Protein AF-A0A955AUV7-F1 (afdb_monomer_lite)

Secondary structure (DSSP, 8-state):
------HHHHHHIIIIIHHHHHHHTTTTTSTT---SS-----SS-SS--HHHHHHHHHHHHTT--SSSGGG-HHHHHHTSB-TT-SSBSSSSTT-HHHHHHHHHHHHTPPPP---------------------------------------------PPPPPPP---------PPP-----PPPS--PPPPSSTT-HHHHHHHH-TT--

Structure (mmCIF, N/CA/C/O backbone):
data_AF-A0A955AUV7-F1
#
_entry.id   AF-A0A955AUV7-F1
#
loop_
_atom_site.group_PDB
_atom_site.id
_atom_site.type_symbol
_atom_site.label_atom_id
_atom_site.label_alt_id
_atom_site.label_comp_id
_atom_site.label_asym_id
_atom_site.label_entity_id
_atom_site.label_seq_id
_atom_site.pdbx_PDB_ins_code
_atom_site.Cartn_x
_atom_site.Cartn_y
_atom_site.Cartn_z
_atom_site.occupancy
_atom_site.B_iso_or_equiv
_atom_site.auth_seq_id
_atom_site.auth_comp_id
_atom_site.auth_asym_id
_atom_site.auth_atom_id
_atom_site.pdbx_PDB_model_num
ATOM 1 N N . VAL A 1 1 ? -15.326 -13.439 5.747 1.00 42.81 1 VA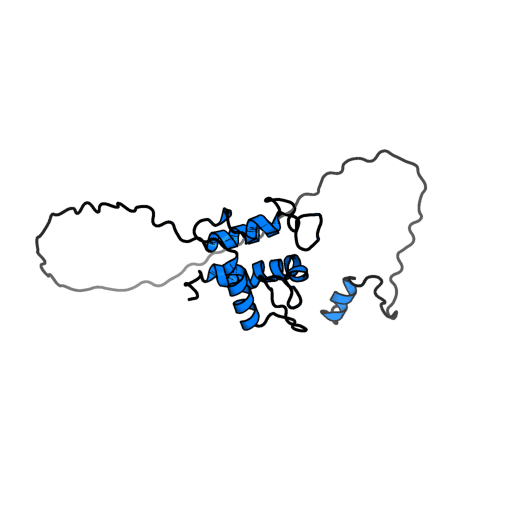L A N 1
ATOM 2 C CA . VAL A 1 1 ? -16.115 -12.236 6.098 1.00 42.81 1 VAL A CA 1
ATOM 3 C C . VAL A 1 1 ? -15.294 -11.021 5.704 1.00 42.81 1 VAL A C 1
ATOM 5 O O . VAL A 1 1 ? -14.346 -10.693 6.402 1.00 42.81 1 VAL A O 1
ATOM 8 N N . VAL A 1 2 ? -15.576 -10.416 4.548 1.00 48.06 2 VAL A N 1
ATOM 9 C CA . VAL A 1 2 ? -15.020 -9.094 4.226 1.00 48.06 2 VAL A CA 1
ATOM 10 C C . VAL A 1 2 ? -15.788 -8.125 5.114 1.00 48.06 2 VAL A C 1
ATOM 12 O O . VAL A 1 2 ? -16.964 -7.868 4.869 1.00 48.06 2 VAL A O 1
ATOM 15 N N . GLN A 1 3 ? -15.176 -7.699 6.217 1.00 60.34 3 GLN A N 1
ATOM 16 C CA . GLN A 1 3 ? -15.734 -6.621 7.029 1.00 60.34 3 GLN A CA 1
ATOM 17 C C . GLN A 1 3 ? -15.970 -5.400 6.129 1.00 60.34 3 GLN A C 1
ATOM 19 O O . GLN A 1 3 ? -15.239 -5.203 5.158 1.00 60.34 3 GLN A O 1
ATOM 24 N N . GLN A 1 4 ? -16.997 -4.602 6.420 1.00 77.06 4 GLN A N 1
ATOM 25 C CA . GLN A 1 4 ? -17.302 -3.399 5.645 1.00 77.06 4 GLN A CA 1
ATOM 26 C C . GLN A 1 4 ? -16.098 -2.446 5.696 1.00 77.06 4 GLN A C 1
ATOM 28 O O . GLN A 1 4 ? -15.823 -1.826 6.720 1.00 77.06 4 GLN A O 1
ATOM 33 N N . LEU A 1 5 ? -15.343 -2.381 4.599 1.00 86.38 5 LEU A N 1
ATOM 34 C CA . LEU A 1 5 ? -14.252 -1.428 4.426 1.00 86.38 5 LEU A CA 1
ATOM 35 C C . LEU A 1 5 ? -14.848 -0.066 4.048 1.00 86.38 5 LEU A C 1
ATOM 37 O O . LEU A 1 5 ? -15.833 -0.029 3.303 1.00 86.38 5 LEU A O 1
ATOM 41 N N . PRO A 1 6 ? -14.249 1.054 4.482 1.00 89.62 6 PRO A N 1
ATOM 42 C CA . PRO A 1 6 ? -14.658 2.370 4.011 1.00 89.62 6 PRO A CA 1
ATOM 43 C C . PRO A 1 6 ? -14.567 2.460 2.482 1.00 89.62 6 PRO A C 1
ATOM 45 O O . PRO A 1 6 ? -13.566 2.052 1.890 1.00 89.62 6 PRO A O 1
ATOM 48 N N . VAL A 1 7 ? -15.580 3.043 1.832 1.00 90.62 7 VAL A N 1
ATOM 49 C CA . VAL A 1 7 ? -15.609 3.214 0.362 1.00 90.62 7 VAL A CA 1
ATOM 50 C C . VAL A 1 7 ? -14.363 3.953 -0.134 1.00 90.62 7 VAL A C 1
ATOM 52 O O . VAL A 1 7 ? -13.772 3.577 -1.147 1.00 90.62 7 VAL A O 1
ATOM 55 N N . VAL A 1 8 ? -13.919 4.958 0.625 1.00 93.19 8 VAL A N 1
ATOM 56 C CA . VAL A 1 8 ? -12.696 5.719 0.340 1.00 93.19 8 VAL A CA 1
ATOM 57 C C . VAL A 1 8 ? -11.463 4.813 0.333 1.00 93.19 8 VAL A C 1
ATOM 59 O O . VAL A 1 8 ? -10.651 4.939 -0.577 1.00 93.19 8 VAL A O 1
ATOM 62 N N . ALA A 1 9 ? -11.350 3.866 1.270 1.00 94.69 9 ALA A N 1
ATOM 63 C CA . ALA A 1 9 ? -10.210 2.953 1.362 1.00 94.69 9 ALA A CA 1
ATOM 64 C C . ALA A 1 9 ? -10.168 1.947 0.199 1.00 94.69 9 ALA A C 1
ATOM 66 O O . ALA A 1 9 ? -9.093 1.606 -0.295 1.00 94.69 9 ALA A O 1
ATOM 67 N N . VAL A 1 10 ? -11.331 1.483 -0.271 1.00 95.06 10 VAL A N 1
ATOM 68 C CA . VAL A 1 10 ? -11.420 0.602 -1.450 1.00 95.06 10 VAL A CA 1
ATOM 69 C C . VAL A 1 10 ? -11.048 1.362 -2.726 1.00 95.06 10 VAL A C 1
ATOM 71 O O . VAL A 1 10 ? -10.302 0.844 -3.558 1.00 95.06 10 VAL A O 1
ATOM 74 N N . SER A 1 11 ? -11.539 2.596 -2.869 1.00 95.12 11 SER A N 1
ATOM 75 C CA . SER A 1 11 ? -11.228 3.455 -4.015 1.00 95.12 11 SER A CA 1
ATOM 76 C C . SER A 1 11 ? -9.738 3.808 -4.066 1.00 95.12 11 SER A C 1
ATOM 78 O O . SER A 1 11 ? -9.073 3.539 -5.067 1.00 95.12 11 SER A O 1
ATOM 80 N N . SER A 1 12 ? -9.178 4.300 -2.955 1.00 96.75 12 SER A N 1
ATOM 81 C CA . SER A 1 12 ? -7.758 4.658 -2.856 1.00 96.75 12 SER A CA 1
ATOM 82 C C . SER A 1 12 ? -6.837 3.446 -3.002 1.00 96.75 12 SER A C 1
ATOM 84 O O . SER A 1 12 ? -5.743 3.568 -3.563 1.00 96.75 12 SER A O 1
ATOM 86 N N . PHE A 1 13 ? -7.290 2.254 -2.594 1.00 97.44 13 PHE A N 1
ATOM 87 C CA . PHE A 1 13 ? -6.566 1.027 -2.891 1.00 97.44 13 PHE A CA 1
ATOM 88 C C . PHE A 1 13 ? -6.422 0.815 -4.400 1.00 97.44 13 PHE A C 1
ATOM 90 O O . PHE A 1 13 ? -5.315 0.607 -4.888 1.00 97.44 13 PHE A O 1
ATOM 97 N N . ALA A 1 14 ? -7.522 0.896 -5.149 1.00 95.50 14 ALA A N 1
ATOM 98 C CA . ALA A 1 14 ? -7.511 0.642 -6.586 1.00 95.50 14 ALA A CA 1
ATOM 99 C C . ALA A 1 14 ? -6.683 1.674 -7.371 1.00 95.50 14 ALA A C 1
ATOM 101 O O . ALA A 1 14 ? -5.991 1.299 -8.319 1.00 95.50 14 ALA A O 1
ATOM 102 N N . THR A 1 15 ? -6.745 2.952 -6.984 1.00 95.50 15 THR A N 1
ATOM 103 C CA . THR A 1 15 ? -6.130 4.054 -7.743 1.00 95.50 15 THR A CA 1
ATOM 104 C C . THR A 1 15 ? -4.693 4.362 -7.340 1.00 95.50 15 THR A C 1
ATOM 106 O O . THR A 1 15 ? -3.927 4.829 -8.177 1.00 95.50 15 THR A O 1
ATOM 109 N N . THR A 1 16 ? -4.323 4.117 -6.081 1.00 96.88 16 THR A N 1
ATOM 110 C CA . THR A 1 16 ? -3.049 4.593 -5.519 1.00 96.88 16 THR A CA 1
ATOM 111 C C . THR A 1 16 ? -2.215 3.446 -4.967 1.00 96.88 16 THR A C 1
ATOM 113 O O . THR A 1 16 ? -1.078 3.242 -5.392 1.00 96.88 16 THR A O 1
ATOM 116 N N . ILE A 1 17 ? -2.780 2.654 -4.054 1.00 97.81 17 ILE A N 1
ATOM 117 C CA . ILE A 1 17 ? -1.999 1.655 -3.310 1.00 97.81 17 ILE A CA 1
ATOM 118 C C . ILE A 1 17 ? -1.666 0.441 -4.165 1.00 97.81 17 ILE A C 1
ATOM 120 O O . ILE A 1 17 ? -0.531 -0.022 -4.155 1.00 97.81 17 ILE A O 1
ATOM 124 N N . GLN A 1 18 ? -2.610 -0.067 -4.951 1.00 96.50 18 GLN A N 1
ATOM 125 C CA . GLN A 1 18 ? -2.362 -1.220 -5.803 1.00 96.50 18 GLN A CA 1
ATOM 126 C C . GLN A 1 18 ? -1.264 -0.956 -6.847 1.00 96.50 18 GLN A C 1
ATOM 128 O O . GLN A 1 18 ? -0.364 -1.791 -6.942 1.00 96.50 18 GLN A O 1
ATOM 133 N N . PRO A 1 19 ? -1.264 0.156 -7.611 1.00 95.25 19 PRO A N 1
ATOM 134 C CA . PRO A 1 19 ? -0.147 0.477 -8.499 1.00 95.25 19 PRO A CA 1
ATOM 135 C C . PRO A 1 19 ? 1.193 0.577 -7.762 1.00 95.25 19 PRO A C 1
ATOM 137 O O . PRO A 1 19 ? 2.178 -0.003 -8.212 1.00 95.25 19 PRO A O 1
ATOM 140 N N . LEU A 1 20 ? 1.220 1.242 -6.601 1.00 96.31 20 LEU A N 1
ATOM 141 C CA . LEU A 1 20 ? 2.410 1.356 -5.754 1.00 96.31 20 LEU A CA 1
ATOM 142 C C . LEU A 1 20 ? 2.943 -0.028 -5.357 1.00 96.31 20 LEU A C 1
ATOM 144 O O . LEU A 1 20 ? 4.110 -0.333 -5.599 1.00 96.31 20 LEU A O 1
ATOM 148 N N . MET A 1 21 ? 2.085 -0.896 -4.822 1.00 95.75 21 MET A N 1
ATOM 149 C CA . MET A 1 21 ? 2.463 -2.251 -4.415 1.00 95.75 21 MET A CA 1
ATOM 150 C C . MET A 1 21 ? 2.906 -3.105 -5.604 1.00 95.75 21 MET A C 1
ATOM 152 O O . MET A 1 21 ? 3.866 -3.862 -5.501 1.00 95.75 21 MET A O 1
ATOM 156 N N . LEU A 1 22 ? 2.239 -2.991 -6.753 1.00 94.44 22 LEU A N 1
ATOM 157 C CA . LEU A 1 22 ? 2.625 -3.738 -7.948 1.00 94.44 22 LEU A CA 1
ATOM 158 C C . LEU A 1 22 ? 3.976 -3.290 -8.502 1.00 94.44 22 LEU A C 1
ATOM 160 O O . LEU A 1 22 ? 4.673 -4.133 -9.065 1.00 94.44 22 LEU A O 1
ATOM 164 N N . ASN A 1 23 ? 4.342 -2.017 -8.359 1.00 93.44 23 ASN A N 1
ATOM 165 C CA . ASN A 1 23 ? 5.621 -1.491 -8.833 1.00 93.44 23 ASN A CA 1
ATOM 166 C C . ASN A 1 23 ? 6.779 -1.854 -7.898 1.00 93.44 23 ASN A C 1
ATOM 168 O O . ASN A 1 23 ? 7.852 -2.199 -8.381 1.00 93.44 23 ASN A O 1
ATOM 172 N N . HIS A 1 24 ? 6.545 -1.832 -6.585 1.00 92.94 24 HIS A N 1
ATOM 173 C CA . HIS A 1 24 ? 7.601 -2.016 -5.584 1.00 92.94 24 HIS A CA 1
ATOM 174 C C . HIS A 1 24 ? 7.688 -3.428 -5.015 1.00 92.94 24 HIS A C 1
ATOM 176 O O . HIS A 1 24 ? 8.768 -3.986 -4.874 1.00 92.94 24 HIS A O 1
ATOM 182 N N . CYS A 1 25 ? 6.546 -4.041 -4.717 1.00 93.56 25 CYS A N 1
ATOM 183 C CA . CYS A 1 25 ? 6.483 -5.359 -4.085 1.00 93.56 25 CYS A CA 1
ATOM 184 C C . CYS A 1 25 ? 6.258 -6.482 -5.108 1.00 93.56 25 CYS A C 1
ATOM 186 O O . CYS A 1 25 ? 6.541 -7.645 -4.829 1.00 93.56 25 CYS A O 1
ATOM 188 N N . GLY A 1 26 ? 5.735 -6.154 -6.295 1.00 91.62 26 GLY A N 1
ATOM 189 C CA . GLY A 1 26 ? 5.265 -7.129 -7.282 1.00 91.62 26 GLY A CA 1
ATOM 190 C C . GLY A 1 26 ? 6.339 -8.071 -7.833 1.00 91.62 26 GLY A C 1
ATOM 191 O O . GLY A 1 26 ? 6.002 -9.182 -8.232 1.00 91.62 26 GLY A O 1
ATOM 192 N N . THR A 1 27 ? 7.612 -7.670 -7.833 1.00 89.38 27 THR A N 1
ATOM 193 C CA . THR A 1 27 ? 8.719 -8.527 -8.294 1.00 89.38 27 THR A CA 1
ATOM 194 C C . THR A 1 27 ? 8.969 -9.681 -7.322 1.00 89.38 27 THR A C 1
ATOM 196 O O . THR A 1 27 ? 9.031 -10.834 -7.739 1.00 89.38 27 THR A O 1
ATOM 199 N N . CYS A 1 28 ? 9.031 -9.394 -6.018 1.00 91.31 28 CYS A N 1
ATOM 200 C CA . CYS A 1 28 ? 9.276 -10.400 -4.979 1.00 91.31 28 CYS A CA 1
ATOM 201 C C . CYS A 1 28 ? 8.003 -11.158 -4.576 1.00 91.31 28 CYS A C 1
ATOM 203 O O . CYS A 1 28 ? 8.071 -12.320 -4.186 1.00 91.31 28 CYS A O 1
ATOM 205 N N . HIS A 1 29 ? 6.840 -10.517 -4.706 1.00 94.00 29 HIS A N 1
ATOM 206 C CA . HIS A 1 29 ? 5.529 -11.063 -4.345 1.00 94.00 29 HIS A CA 1
ATOM 207 C C . HIS A 1 29 ? 4.655 -11.365 -5.567 1.00 94.00 29 HIS A C 1
ATOM 209 O O . HIS A 1 29 ? 3.432 -11.311 -5.490 1.00 94.00 29 HIS A O 1
ATOM 215 N N . GLY A 1 30 ? 5.255 -11.667 -6.717 1.00 91.06 30 GLY A N 1
ATOM 216 C CA . GLY A 1 30 ? 4.518 -11.984 -7.940 1.00 91.06 30 GLY A CA 1
ATOM 217 C C . GLY A 1 30 ? 3.854 -13.372 -7.928 1.00 91.06 30 GLY A C 1
ATOM 218 O O . GLY A 1 30 ? 4.010 -14.145 -6.976 1.00 91.06 30 GLY A O 1
ATOM 219 N N . PRO A 1 31 ? 3.148 -13.750 -9.012 1.00 86.50 31 PRO A N 1
ATOM 220 C CA . PRO A 1 31 ? 2.463 -15.044 -9.126 1.00 86.50 31 PRO A CA 1
ATOM 221 C C . PRO A 1 31 ? 3.380 -16.265 -8.970 1.00 86.50 31 PRO A C 1
ATOM 223 O O . PRO A 1 31 ? 2.945 -17.298 -8.462 1.00 86.50 31 PRO A O 1
ATOM 226 N N . THR A 1 32 ? 4.636 -16.128 -9.394 1.00 87.50 32 THR A N 1
ATOM 227 C CA . THR A 1 32 ? 5.679 -17.161 -9.340 1.00 87.50 32 THR A CA 1
ATOM 228 C C . THR A 1 32 ? 6.463 -17.158 -8.028 1.00 87.50 32 THR A C 1
ATOM 230 O O . THR A 1 32 ? 7.346 -17.990 -7.849 1.00 87.50 32 THR A O 1
ATOM 233 N N . SER A 1 33 ? 6.165 -16.238 -7.105 1.00 88.31 33 SER A N 1
ATOM 234 C CA . SER A 1 33 ? 6.858 -16.179 -5.820 1.00 88.31 33 SER A CA 1
ATOM 235 C C . SER A 1 33 ? 6.440 -17.325 -4.895 1.00 88.31 33 SER A C 1
ATOM 237 O O . SER A 1 33 ? 5.285 -17.756 -4.879 1.00 88.31 33 SER A O 1
ATOM 239 N N . ASN A 1 34 ? 7.376 -17.769 -4.053 1.00 85.75 34 ASN A N 1
ATOM 240 C CA . ASN A 1 34 ? 7.107 -18.727 -2.976 1.00 85.75 34 ASN A CA 1
ATOM 241 C C . ASN A 1 34 ? 6.567 -18.054 -1.700 1.00 85.75 34 ASN A C 1
ATOM 243 O O . ASN A 1 34 ? 6.430 -18.705 -0.668 1.00 85.75 34 ASN A O 1
ATOM 247 N N . SER A 1 35 ? 6.249 -16.757 -1.755 1.00 87.31 35 SER A N 1
ATOM 248 C CA . SER A 1 35 ? 5.693 -16.032 -0.615 1.00 87.31 35 SER A CA 1
ATOM 249 C C . SER A 1 35 ? 4.231 -16.418 -0.363 1.00 87.31 35 SER A C 1
ATOM 251 O O . SER A 1 35 ? 3.475 -16.726 -1.294 1.00 87.31 35 SER A O 1
ATOM 253 N N . SER A 1 36 ? 3.827 -16.376 0.910 1.00 87.38 36 SER A N 1
ATOM 254 C CA . SER A 1 36 ? 2.425 -16.469 1.332 1.00 87.38 36 SER A CA 1
ATOM 255 C C . SER A 1 36 ? 1.620 -15.234 0.917 1.00 87.38 36 SER A C 1
ATOM 257 O O . SER A 1 36 ? 0.422 -15.336 0.659 1.00 87.38 36 SER A O 1
ATOM 259 N N . PHE A 1 37 ? 2.282 -14.081 0.796 1.00 93.31 37 PHE A N 1
ATOM 260 C CA . PHE A 1 37 ? 1.706 -12.859 0.255 1.00 93.31 37 PHE A CA 1
ATOM 261 C C . PHE A 1 37 ? 1.995 -12.771 -1.247 1.00 93.31 37 PHE A C 1
ATOM 263 O O . PHE A 1 37 ? 3.157 -12.723 -1.656 1.00 93.31 37 PHE A O 1
ATOM 270 N N . ARG A 1 38 ? 0.938 -12.751 -2.070 1.00 94.81 38 ARG A N 1
ATOM 271 C CA . ARG A 1 38 ? 1.050 -12.707 -3.534 1.00 94.81 38 ARG A CA 1
ATOM 272 C C . ARG A 1 38 ? 0.173 -11.623 -4.137 1.00 94.81 38 ARG A C 1
ATOM 274 O O . ARG A 1 38 ? -1.034 -11.592 -3.914 1.00 94.81 38 ARG A O 1
ATOM 281 N N . LEU A 1 39 ? 0.785 -10.805 -4.979 1.00 94.56 39 LEU A N 1
ATOM 282 C CA . LEU A 1 39 ? 0.148 -9.807 -5.816 1.00 94.56 39 LEU A CA 1
ATOM 283 C C . LEU A 1 39 ? -0.066 -10.365 -7.221 1.00 94.56 39 LEU A C 1
ATOM 285 O O . LEU A 1 39 ? 0.845 -10.860 -7.889 1.00 94.56 39 LEU A O 1
ATOM 289 N N . LEU A 1 40 ? -1.302 -10.254 -7.688 1.00 93.69 40 LEU A N 1
ATOM 290 C CA . LEU A 1 40 ? -1.700 -10.659 -9.022 1.00 93.69 40 LEU A CA 1
ATOM 291 C C . LEU A 1 40 ? -1.555 -9.479 -9.975 1.00 93.69 40 LEU A C 1
ATOM 293 O O . LEU A 1 40 ? -2.137 -8.411 -9.766 1.00 93.69 40 LEU A O 1
ATOM 297 N N . ARG A 1 41 ? -0.824 -9.709 -11.063 1.00 89.38 41 ARG A N 1
ATOM 298 C CA . ARG A 1 41 ? -0.689 -8.781 -12.183 1.00 89.38 41 ARG A CA 1
ATOM 299 C C . ARG A 1 41 ? -1.332 -9.403 -13.428 1.00 89.38 41 ARG A C 1
ATOM 301 O O . ARG A 1 41 ? -1.163 -10.603 -13.649 1.00 89.38 41 ARG A O 1
ATOM 308 N N . PRO A 1 42 ? -2.075 -8.638 -14.243 1.00 84.38 42 PRO A N 1
ATOM 309 C CA . PRO A 1 42 ? -2.532 -9.131 -15.533 1.00 84.38 42 PRO A CA 1
ATOM 310 C C . PRO A 1 42 ? -1.334 -9.328 -16.467 1.00 84.38 42 PRO A C 1
ATOM 312 O O . PRO A 1 42 ? -0.437 -8.491 -16.503 1.00 84.38 42 PRO A O 1
ATOM 315 N N . ALA A 1 43 ? -1.336 -10.409 -17.247 1.00 76.75 43 ALA A N 1
ATOM 316 C CA . ALA A 1 43 ? -0.243 -10.702 -18.174 1.00 76.75 43 ALA A CA 1
ATOM 317 C C . ALA A 1 43 ? -0.106 -9.636 -19.279 1.00 76.75 43 ALA A C 1
ATOM 319 O O . ALA A 1 43 ? 1.007 -9.250 -19.613 1.00 76.75 43 ALA A O 1
ATOM 320 N N . TRP A 1 44 ? -1.229 -9.123 -19.806 1.00 69.62 44 TRP A N 1
ATOM 321 C CA . TRP A 1 44 ? -1.237 -8.241 -20.988 1.00 69.62 44 TRP A CA 1
ATOM 322 C C . TRP A 1 44 ? -2.336 -7.168 -20.977 1.00 69.62 44 TRP A C 1
ATOM 324 O O . TRP A 1 44 ? -2.815 -6.753 -22.031 1.00 69.62 44 TRP A O 1
ATOM 334 N N . ALA A 1 45 ? -2.791 -6.722 -19.804 1.00 69.69 45 ALA A N 1
ATOM 335 C CA . ALA A 1 45 ? -3.877 -5.745 -19.736 1.00 69.69 45 ALA A CA 1
ATOM 336 C C . ALA A 1 45 ? -3.359 -4.324 -19.481 1.00 69.69 45 ALA A C 1
ATOM 338 O O . ALA A 1 45 ? -2.563 -4.100 -18.573 1.00 69.69 45 ALA A O 1
ATOM 339 N N . LYS A 1 46 ? -3.895 -3.355 -20.238 1.00 71.94 46 LYS A N 1
ATOM 340 C CA . LYS A 1 46 ? -3.690 -1.911 -20.007 1.00 71.94 46 LYS A CA 1
ATOM 341 C C . LYS A 1 46 ? -4.276 -1.434 -18.668 1.00 71.94 46 LYS A C 1
ATOM 343 O O . LYS A 1 46 ? -3.919 -0.364 -18.197 1.00 71.94 46 LYS A O 1
ATOM 348 N N . SER A 1 47 ? -5.189 -2.210 -18.079 1.00 75.38 47 SER A N 1
ATOM 349 C CA . SER A 1 47 ? -5.828 -1.940 -16.790 1.00 75.38 47 SER A CA 1
ATOM 350 C C . SER A 1 47 ? -6.038 -3.242 -16.012 1.00 75.38 47 SER A C 1
ATOM 352 O O . SER A 1 47 ? -6.236 -4.299 -16.614 1.00 75.38 47 SER A O 1
ATOM 354 N N . LEU A 1 48 ? -5.994 -3.181 -14.678 1.00 82.12 48 LEU A N 1
ATOM 355 C CA . LEU A 1 48 ? -6.258 -4.336 -13.819 1.00 82.12 48 LEU A CA 1
ATOM 356 C C . LEU A 1 48 ? -7.763 -4.641 -13.769 1.00 82.12 48 LEU A C 1
ATOM 358 O O . LEU A 1 48 ? -8.541 -3.786 -13.345 1.00 82.12 48 LEU A O 1
ATOM 362 N N . PRO A 1 49 ? -8.193 -5.868 -14.127 1.00 89.62 49 PRO A N 1
ATOM 363 C CA . PRO A 1 49 ? -9.573 -6.292 -13.934 1.00 89.62 49 PRO A CA 1
ATOM 364 C C . PRO A 1 49 ? -9.993 -6.152 -12.469 1.00 89.62 49 PRO A C 1
ATOM 366 O O . PRO A 1 49 ? -9.239 -6.527 -11.569 1.00 89.62 49 PRO A O 1
ATOM 369 N N . GLN A 1 50 ? -11.232 -5.714 -12.229 1.00 91.38 50 GLN A N 1
ATOM 370 C CA . GLN A 1 50 ? -11.788 -5.518 -10.882 1.00 91.38 50 GLN A CA 1
ATOM 371 C C . GLN A 1 50 ? -11.594 -6.743 -9.977 1.00 91.38 50 GLN A C 1
ATOM 373 O O . GLN A 1 50 ? -11.243 -6.607 -8.808 1.00 91.38 50 GLN A O 1
ATOM 378 N N . ARG A 1 51 ? -11.754 -7.951 -10.532 1.00 92.88 51 ARG A N 1
ATOM 379 C CA . ARG A 1 51 ? -11.536 -9.209 -9.808 1.00 92.88 51 ARG A CA 1
ATOM 380 C C . ARG A 1 51 ? -10.105 -9.349 -9.281 1.00 92.88 51 ARG A C 1
ATOM 382 O O . ARG A 1 51 ? -9.924 -9.846 -8.174 1.00 92.88 51 ARG A O 1
ATOM 389 N N . LEU A 1 52 ? -9.090 -8.939 -10.047 1.00 94.00 52 LEU A N 1
ATOM 390 C CA . LEU A 1 52 ? -7.704 -8.958 -9.567 1.00 94.00 52 LEU A CA 1
ATOM 391 C C . LEU A 1 52 ? -7.503 -7.913 -8.477 1.00 94.00 52 LEU A C 1
ATOM 393 O O . LEU A 1 52 ? -6.898 -8.229 -7.458 1.00 94.00 52 LEU A O 1
ATOM 397 N N . THR A 1 53 ? -8.091 -6.727 -8.642 1.00 94.88 53 THR A N 1
ATOM 398 C CA . THR A 1 53 ? -8.042 -5.681 -7.618 1.00 94.88 53 THR A CA 1
ATOM 399 C C . THR A 1 53 ? -8.630 -6.144 -6.292 1.00 94.88 53 THR A C 1
ATOM 401 O O . THR A 1 53 ? -8.007 -5.987 -5.249 1.00 94.88 53 THR A O 1
ATOM 404 N N . GLN A 1 54 ? -9.787 -6.802 -6.316 1.00 95.06 54 GLN A N 1
ATOM 405 C CA . GLN A 1 54 ? -10.405 -7.356 -5.110 1.00 95.06 54 GLN A CA 1
ATOM 406 C C . GLN A 1 54 ? -9.559 -8.460 -4.462 1.00 95.06 54 GLN A C 1
ATOM 408 O O . GLN A 1 54 ? -9.462 -8.516 -3.238 1.00 95.06 54 GLN A O 1
ATOM 413 N N . ARG A 1 55 ? -8.926 -9.330 -5.262 1.00 95.19 55 ARG A N 1
ATOM 414 C CA . ARG A 1 55 ? -8.038 -10.381 -4.734 1.00 95.19 55 ARG A CA 1
ATOM 415 C C . ARG A 1 55 ? -6.787 -9.790 -4.094 1.00 95.19 55 ARG A C 1
ATOM 417 O O . ARG A 1 55 ? -6.452 -10.196 -2.988 1.00 95.19 55 ARG A O 1
ATOM 424 N N . ASN A 1 56 ? -6.158 -8.819 -4.752 1.00 96.56 56 ASN A N 1
ATOM 425 C CA . ASN A 1 56 ? -4.998 -8.113 -4.214 1.00 96.56 56 ASN A CA 1
ATOM 426 C C . ASN A 1 56 ? -5.361 -7.369 -2.926 1.00 96.56 56 ASN A C 1
ATOM 428 O O . ASN A 1 56 ? -4.633 -7.470 -1.947 1.00 96.56 56 ASN A O 1
ATOM 432 N N . LEU A 1 57 ? -6.514 -6.694 -2.892 1.00 96.69 57 LEU A N 1
ATOM 433 C CA . LEU A 1 57 ? -7.015 -6.043 -1.682 1.00 96.69 57 LEU A CA 1
ATOM 434 C C . LEU A 1 57 ? -7.157 -7.051 -0.542 1.00 96.69 57 LEU A C 1
ATOM 436 O O . LEU A 1 57 ? -6.632 -6.831 0.543 1.00 96.69 57 LEU A O 1
ATOM 440 N N . HIS A 1 58 ? -7.814 -8.183 -0.798 1.00 95.56 58 HIS A N 1
ATOM 441 C CA . HIS A 1 58 ? -8.000 -9.229 0.203 1.00 95.56 58 HIS A CA 1
ATOM 442 C C . HIS A 1 58 ? -6.667 -9.750 0.760 1.00 95.56 58 HIS A C 1
ATOM 444 O O . HIS A 1 58 ? -6.532 -9.903 1.970 1.00 95.56 58 HIS A O 1
ATOM 450 N N . THR A 1 59 ? -5.676 -10.007 -0.097 1.00 95.44 59 THR A N 1
ATOM 451 C CA . THR A 1 59 ? -4.344 -10.438 0.356 1.00 95.44 59 THR A CA 1
ATOM 452 C C . THR A 1 59 ? -3.593 -9.334 1.091 1.00 95.44 59 THR A C 1
ATOM 454 O O . THR A 1 59 ? -2.891 -9.621 2.049 1.00 95.44 59 THR A O 1
ATOM 457 N N . THR A 1 60 ? -3.729 -8.070 0.688 1.00 96.75 60 THR A N 1
ATOM 458 C CA . THR A 1 60 ? -3.061 -6.954 1.376 1.00 96.75 60 THR A CA 1
ATOM 459 C C . THR A 1 60 ? -3.631 -6.754 2.774 1.00 96.75 60 THR A C 1
ATOM 461 O O . THR A 1 60 ? -2.879 -6.497 3.710 1.00 96.75 60 THR A O 1
ATOM 464 N N . LEU A 1 61 ? -4.941 -6.941 2.947 1.00 96.00 61 LEU A N 1
ATOM 465 C CA . LEU A 1 61 ? -5.596 -6.822 4.248 1.00 96.00 61 LEU A CA 1
ATOM 466 C C . LEU A 1 61 ? -5.100 -7.846 5.275 1.00 96.00 61 LEU A C 1
ATOM 468 O O . LEU A 1 61 ? -5.199 -7.571 6.463 1.00 96.00 61 LEU A O 1
ATOM 472 N N . SER A 1 62 ? -4.520 -8.981 4.862 1.00 95.06 62 SER A N 1
ATOM 473 C CA . SER A 1 62 ? -3.922 -9.926 5.817 1.00 95.06 62 SER A CA 1
ATOM 474 C C . SER A 1 62 ? -2.610 -9.426 6.432 1.00 95.06 62 SER A C 1
ATOM 476 O O . SER A 1 62 ? -2.104 -10.051 7.357 1.00 95.06 62 SER A O 1
ATOM 478 N N . LEU A 1 63 ? -2.036 -8.341 5.904 1.00 95.81 63 LEU A N 1
ATOM 479 C CA . LEU A 1 63 ? -0.834 -7.685 6.429 1.00 95.81 63 LEU A CA 1
ATOM 480 C C . LEU A 1 63 ? -1.153 -6.394 7.197 1.00 95.81 63 LEU A C 1
ATOM 482 O O . LEU A 1 63 ? -0.230 -5.678 7.591 1.00 95.81 63 LEU A O 1
ATOM 486 N N . VAL A 1 64 ? -2.439 -6.077 7.366 1.00 96.19 64 VAL A N 1
ATOM 487 C CA . VAL A 1 64 ? -2.904 -4.887 8.077 1.00 96.19 64 VAL A CA 1
ATOM 488 C C . VAL A 1 64 ? -3.408 -5.300 9.450 1.00 96.19 64 VAL A C 1
ATOM 490 O O . VAL A 1 64 ? -4.372 -6.058 9.564 1.00 96.19 64 VAL A O 1
ATOM 493 N N . ASP A 1 65 ? -2.774 -4.758 10.481 1.00 95.62 65 ASP A N 1
ATOM 494 C CA . ASP A 1 65 ? -3.318 -4.760 11.830 1.00 95.62 65 ASP A CA 1
ATOM 495 C C . ASP A 1 65 ? -4.244 -3.548 11.965 1.00 95.62 65 ASP A C 1
ATOM 497 O O . ASP A 1 65 ? -3.824 -2.401 11.819 1.00 95.62 65 ASP A O 1
ATOM 501 N N . ARG A 1 66 ? -5.535 -3.805 12.163 1.00 93.38 66 ARG A N 1
ATOM 502 C CA . ARG A 1 66 ? -6.561 -2.755 12.223 1.00 93.38 66 ARG A CA 1
ATOM 503 C C . ARG A 1 66 ? -6.751 -2.201 13.628 1.00 93.38 66 ARG A C 1
ATOM 505 O O . ARG A 1 66 ? -7.295 -1.108 13.757 1.00 93.38 66 ARG A O 1
ATOM 512 N N . GLU A 1 67 ? -6.315 -2.939 14.642 1.00 93.75 67 GLU A N 1
ATOM 513 C CA . GLU A 1 67 ? -6.353 -2.496 16.034 1.00 93.75 67 GLU A CA 1
ATOM 514 C C . GLU A 1 67 ? -5.109 -1.663 16.356 1.00 93.75 67 GLU A C 1
ATOM 516 O O . GLU A 1 67 ? -5.192 -0.699 17.109 1.00 93.75 67 GLU A O 1
ATOM 521 N N . SER A 1 68 ? -3.968 -1.994 15.740 1.00 95.38 68 SER A N 1
ATOM 522 C CA . SER A 1 68 ? -2.705 -1.252 15.858 1.00 95.38 68 SER A CA 1
ATOM 523 C C . SER A 1 68 ? -2.110 -0.936 14.473 1.00 95.38 68 SER A C 1
ATOM 525 O O . SER A 1 68 ? -1.158 -1.593 14.039 1.00 95.38 68 SER A O 1
ATOM 527 N N . PRO A 1 69 ? -2.640 0.070 13.745 1.00 96.00 69 PRO A N 1
ATOM 528 C CA . PRO A 1 69 ? -2.243 0.391 12.369 1.00 96.00 69 PRO A CA 1
ATOM 529 C C . PRO A 1 69 ? -0.737 0.590 12.175 1.00 96.00 69 PRO A C 1
ATOM 531 O O . PRO A 1 69 ? -0.178 0.087 11.198 1.00 96.00 69 PRO A O 1
ATOM 534 N N . GLU A 1 70 ? -0.053 1.263 13.102 1.00 95.12 70 GLU A N 1
ATOM 535 C CA . GLU A 1 70 ? 1.403 1.451 13.060 1.00 95.12 70 GLU A CA 1
ATOM 536 C C . GLU A 1 70 ? 2.207 0.151 13.192 1.00 95.12 70 GLU A C 1
ATOM 538 O O . GLU A 1 70 ? 3.312 0.067 12.654 1.00 95.12 70 GLU A O 1
ATOM 543 N N . ALA A 1 71 ? 1.653 -0.865 13.856 1.00 96.12 71 ALA A N 1
ATOM 544 C CA . ALA A 1 71 ? 2.284 -2.169 14.027 1.00 96.12 71 ALA A CA 1
ATOM 545 C C . ALA A 1 71 ? 2.055 -3.100 12.823 1.00 96.12 71 ALA A C 1
ATOM 547 O O . ALA A 1 71 ? 2.619 -4.196 12.776 1.00 96.12 71 ALA A O 1
ATOM 548 N N . SER A 1 72 ? 1.272 -2.666 11.826 1.00 97.69 72 SER A N 1
ATOM 549 C CA . SER A 1 72 ? 0.977 -3.454 10.629 1.00 97.69 72 SER A CA 1
ATOM 550 C C . SER A 1 72 ? 2.261 -3.973 9.961 1.00 97.69 72 SER A C 1
ATOM 552 O O . SER A 1 72 ? 3.125 -3.168 9.580 1.00 97.69 72 SER A O 1
ATOM 554 N N . PRO A 1 73 ? 2.381 -5.296 9.719 1.00 96.19 73 PRO A N 1
ATOM 555 C CA . PRO A 1 73 ? 3.489 -5.874 8.957 1.00 96.19 73 PRO A CA 1
ATOM 556 C C . PRO A 1 73 ? 3.730 -5.174 7.616 1.00 96.19 73 PRO A C 1
ATOM 558 O O . PRO A 1 73 ? 4.875 -4.983 7.208 1.00 96.19 73 PRO A O 1
ATOM 561 N N . LEU A 1 74 ? 2.653 -4.722 6.963 1.00 96.12 74 LEU A N 1
ATOM 562 C CA . LEU A 1 74 ? 2.711 -3.987 5.702 1.00 96.12 74 LEU A CA 1
ATOM 563 C C . LEU A 1 74 ? 3.593 -2.723 5.761 1.00 96.12 74 LEU A C 1
ATOM 565 O O . LEU A 1 74 ? 4.238 -2.393 4.768 1.00 96.12 74 LEU A O 1
ATOM 569 N N . LEU A 1 75 ? 3.644 -2.027 6.903 1.00 96.75 75 LEU A N 1
ATOM 570 C CA . LEU A 1 75 ? 4.427 -0.794 7.068 1.00 96.75 75 LEU A CA 1
ATOM 571 C C . LEU A 1 75 ? 5.864 -1.066 7.511 1.00 96.75 75 LEU A C 1
ATOM 573 O O . LEU A 1 75 ? 6.789 -0.390 7.055 1.00 96.75 75 LEU A O 1
ATOM 577 N N . SER A 1 76 ? 6.052 -2.053 8.389 1.00 95.50 76 SER A N 1
ATOM 578 C CA . SER A 1 76 ? 7.357 -2.354 8.985 1.00 95.50 76 SER A CA 1
ATOM 579 C C . SER A 1 76 ? 8.276 -3.148 8.055 1.00 95.50 76 SER A C 1
ATOM 581 O O . SER A 1 76 ? 9.487 -2.929 8.072 1.00 95.50 76 SER A O 1
ATOM 583 N N . ILE A 1 77 ? 7.729 -4.039 7.220 1.00 93.81 77 ILE A N 1
ATOM 584 C CA . ILE A 1 77 ? 8.518 -4.844 6.272 1.00 93.81 77 ILE A CA 1
ATOM 585 C C . ILE A 1 77 ? 9.068 -3.974 5.138 1.00 93.81 77 ILE A C 1
ATOM 587 O O . ILE A 1 77 ? 10.209 -4.160 4.726 1.00 93.81 77 ILE A O 1
ATOM 591 N N . GLY A 1 78 ? 8.302 -2.985 4.665 1.00 90.88 78 GLY A N 1
ATOM 592 C CA . GLY A 1 78 ? 8.731 -2.095 3.580 1.00 90.88 78 GLY A CA 1
ATOM 593 C C . GLY A 1 78 ? 9.976 -1.256 3.905 1.00 90.88 78 GLY A C 1
ATOM 594 O O . GLY A 1 78 ? 10.716 -0.896 2.994 1.00 90.88 78 GLY A O 1
ATOM 595 N N . LEU A 1 79 ? 10.223 -0.996 5.192 1.00 95.69 79 LEU A N 1
ATOM 596 C CA . LEU A 1 79 ? 11.387 -0.261 5.707 1.00 95.69 79 LEU A CA 1
ATOM 597 C C . LEU A 1 79 ? 12.584 -1.169 6.024 1.00 95.69 79 LEU A C 1
ATOM 599 O O . LEU A 1 79 ? 13.596 -0.704 6.544 1.00 95.69 79 LEU A O 1
ATOM 603 N N . LYS A 1 80 ? 12.475 -2.473 5.751 1.00 94.44 80 LYS A N 1
ATOM 604 C CA . LYS A 1 80 ? 13.538 -3.452 5.984 1.00 94.44 80 LYS A CA 1
ATOM 605 C C . LYS A 1 80 ? 13.955 -4.109 4.667 1.00 94.44 80 LYS A C 1
ATOM 607 O O . LYS A 1 80 ? 13.099 -4.340 3.806 1.00 94.44 80 LYS A O 1
ATOM 612 N N . PRO A 1 81 ? 15.240 -4.463 4.508 1.00 93.75 81 PRO A N 1
ATOM 613 C CA . PRO A 1 81 ? 15.678 -5.310 3.406 1.00 93.75 81 PRO A CA 1
ATOM 614 C C . PRO A 1 81 ? 14.908 -6.637 3.404 1.00 93.75 81 PRO A C 1
ATOM 616 O O . PRO A 1 81 ? 14.790 -7.299 4.438 1.00 93.75 81 PRO A O 1
ATOM 619 N N . HIS A 1 82 ? 14.338 -7.017 2.260 1.00 92.38 82 HIS A N 1
ATOM 620 C CA . HIS A 1 82 ? 13.652 -8.298 2.081 1.00 92.38 82 HIS A CA 1
ATOM 621 C C . HIS A 1 82 ? 13.611 -8.699 0.602 1.00 92.38 82 HIS A C 1
ATOM 623 O O . HIS A 1 82 ? 13.937 -7.917 -0.287 1.00 92.38 82 HIS A O 1
ATOM 629 N N . GLY A 1 83 ? 13.240 -9.952 0.325 1.00 84.62 83 GLY A N 1
ATOM 630 C CA . GLY A 1 83 ? 13.178 -10.457 -1.051 1.00 84.62 83 GLY A CA 1
ATOM 631 C C . GLY A 1 83 ? 14.543 -10.543 -1.744 1.00 84.62 83 GLY A C 1
ATOM 632 O O . GLY A 1 83 ? 14.602 -10.477 -2.965 1.00 84.62 83 GLY A O 1
ATOM 633 N N . GLY A 1 84 ? 15.627 -10.670 -0.970 1.00 86.56 84 GLY A N 1
ATOM 634 C CA . GLY A 1 84 ? 17.001 -10.740 -1.478 1.00 86.56 84 GLY A CA 1
ATOM 635 C C . GLY A 1 84 ? 17.659 -9.383 -1.746 1.00 86.56 84 GLY A C 1
ATOM 636 O O . GLY A 1 84 ? 18.811 -9.358 -2.161 1.00 86.56 84 GLY A O 1
ATOM 637 N N . ALA A 1 85 ? 16.962 -8.268 -1.502 1.00 87.62 85 ALA A N 1
ATOM 638 C CA . ALA A 1 85 ? 17.559 -6.939 -1.560 1.00 87.62 85 ALA A CA 1
ATOM 639 C C . ALA A 1 85 ? 18.393 -6.648 -0.301 1.00 87.62 85 ALA A C 1
ATOM 641 O O . ALA A 1 85 ? 18.007 -7.038 0.801 1.00 87.62 85 ALA A O 1
ATOM 642 N N . GLU A 1 86 ? 19.507 -5.932 -0.469 1.00 91.88 86 GLU A N 1
ATOM 643 C CA . GLU A 1 86 ? 20.352 -5.443 0.636 1.00 91.88 86 GLU A CA 1
ATOM 644 C C . GLU A 1 86 ? 19.789 -4.175 1.285 1.00 91.88 86 GLU A C 1
ATOM 646 O O . GLU A 1 86 ? 20.008 -3.919 2.467 1.00 91.88 86 GLU A O 1
ATOM 651 N N . LEU A 1 87 ? 19.036 -3.392 0.511 1.00 93.06 87 LEU A N 1
ATOM 652 C CA . LEU A 1 87 ? 18.404 -2.152 0.938 1.00 93.06 87 LEU A CA 1
ATOM 653 C C . LEU A 1 87 ? 16.888 -2.341 1.092 1.00 93.06 87 LEU A C 1
ATOM 655 O O . LEU A 1 87 ? 16.298 -3.200 0.427 1.00 93.06 87 LEU A O 1
ATOM 659 N N . PRO A 1 88 ? 16.237 -1.557 1.967 1.00 94.19 88 PRO A N 1
ATOM 660 C CA . PRO A 1 88 ? 14.786 -1.566 2.077 1.00 94.19 88 PRO A CA 1
ATOM 661 C C . PRO A 1 88 ? 14.122 -1.003 0.812 1.00 94.19 88 PRO A C 1
ATOM 663 O O . PRO A 1 88 ? 14.716 -0.221 0.074 1.00 94.19 88 PRO A O 1
ATOM 666 N N . ILE A 1 89 ? 12.860 -1.380 0.582 1.00 93.50 89 ILE A N 1
ATOM 667 C CA . ILE A 1 89 ? 12.060 -0.847 -0.535 1.00 93.50 89 ILE A CA 1
ATOM 668 C C . ILE A 1 89 ? 11.802 0.652 -0.346 1.00 93.50 89 ILE A C 1
ATOM 670 O O . ILE A 1 89 ? 11.835 1.421 -1.304 1.00 93.50 89 ILE A O 1
ATOM 674 N N . PHE A 1 90 ? 11.534 1.061 0.893 1.00 94.88 90 PHE A N 1
ATOM 675 C CA . PHE A 1 90 ? 11.401 2.459 1.272 1.00 94.88 90 PHE A CA 1
ATOM 676 C C . PHE A 1 90 ? 12.571 2.847 2.165 1.00 94.88 90 PHE A C 1
ATOM 678 O O . PHE A 1 90 ? 12.840 2.178 3.158 1.00 94.88 90 PHE A O 1
ATOM 685 N N . GLU A 1 91 ? 13.242 3.942 1.819 1.00 93.12 91 GLU A N 1
ATOM 686 C CA . GLU A 1 91 ? 14.427 4.416 2.538 1.00 93.12 91 GLU A CA 1
ATOM 687 C C . GLU A 1 91 ? 14.121 4.765 4.001 1.00 93.12 91 GLU A C 1
ATOM 689 O O . GLU A 1 91 ? 14.876 4.417 4.904 1.00 93.12 91 GLU A O 1
ATOM 694 N N . ASN A 1 92 ? 13.002 5.452 4.239 1.00 94.94 92 ASN A N 1
ATOM 695 C CA . ASN A 1 92 ? 12.597 5.935 5.554 1.00 94.94 92 ASN A CA 1
ATOM 696 C C . ASN A 1 92 ? 11.090 6.257 5.589 1.00 94.94 92 ASN A C 1
ATOM 698 O O . ASN A 1 92 ? 10.365 6.098 4.604 1.00 94.94 92 ASN A O 1
ATOM 702 N N . THR A 1 93 ? 10.621 6.733 6.743 1.00 94.75 93 THR A N 1
ATOM 703 C CA . THR A 1 93 ? 9.224 7.130 6.979 1.00 94.75 93 THR A CA 1
ATOM 704 C C . THR A 1 93 ? 8.816 8.436 6.289 1.00 94.75 93 THR A C 1
ATOM 706 O O . THR A 1 93 ? 7.624 8.725 6.172 1.00 94.75 93 THR A O 1
ATOM 709 N N . ASP A 1 94 ? 9.781 9.225 5.819 1.00 94.69 94 ASP A N 1
ATOM 710 C CA . ASP A 1 94 ? 9.538 10.475 5.091 1.00 94.69 94 ASP A CA 1
ATOM 711 C C . ASP A 1 94 ? 9.325 10.236 3.591 1.00 94.69 94 ASP A C 1
ATOM 713 O O . ASP A 1 94 ? 8.838 11.110 2.871 1.00 94.69 94 ASP A O 1
ATOM 717 N N . HIS A 1 95 ? 9.615 9.023 3.112 1.00 96.00 95 HIS A N 1
ATOM 718 C CA . HIS A 1 95 ? 9.396 8.642 1.728 1.00 96.00 95 HIS A CA 1
ATOM 719 C C . HIS A 1 95 ? 7.910 8.760 1.352 1.00 96.00 95 HIS A C 1
ATOM 721 O O . HIS A 1 95 ? 7.045 8.073 1.902 1.00 96.00 95 HIS A O 1
ATOM 727 N N . TYR A 1 96 ? 7.601 9.592 0.353 1.00 96.69 96 TYR A N 1
ATOM 728 C CA . TYR A 1 96 ? 6.226 9.950 -0.020 1.00 96.69 96 TYR A CA 1
ATOM 729 C C . TYR A 1 96 ? 5.306 8.738 -0.248 1.00 96.69 96 TYR A C 1
ATOM 731 O O . TYR A 1 96 ? 4.182 8.687 0.248 1.00 96.69 96 TYR A O 1
ATOM 739 N N . GLN A 1 97 ? 5.785 7.717 -0.961 1.00 96.94 97 GLN A N 1
ATOM 740 C CA . GLN A 1 97 ? 4.994 6.508 -1.224 1.00 96.94 97 GLN A CA 1
ATOM 741 C C . GLN A 1 97 ? 4.767 5.676 0.048 1.00 96.94 97 GLN A C 1
ATOM 743 O O . GLN A 1 97 ? 3.701 5.087 0.218 1.00 96.94 97 GLN A O 1
ATOM 748 N N . TRP A 1 98 ? 5.721 5.678 0.983 1.00 97.62 98 TRP A N 1
ATOM 749 C CA . TRP A 1 98 ? 5.515 5.037 2.279 1.00 97.62 98 TRP A CA 1
ATOM 750 C C . TRP A 1 98 ? 4.442 5.782 3.082 1.00 97.62 98 TRP A C 1
ATOM 752 O O . TRP A 1 98 ? 3.558 5.153 3.661 1.00 97.62 98 TRP A O 1
ATOM 762 N N . GLN A 1 99 ? 4.435 7.118 3.039 1.00 97.81 99 GLN A N 1
ATOM 763 C CA . GLN A 1 99 ? 3.396 7.926 3.682 1.00 97.81 99 GLN A CA 1
ATOM 764 C C . GLN A 1 99 ? 2.007 7.682 3.078 1.00 97.81 99 GLN A C 1
ATOM 766 O O . GLN A 1 99 ? 1.031 7.606 3.823 1.00 97.81 99 GLN A O 1
ATOM 771 N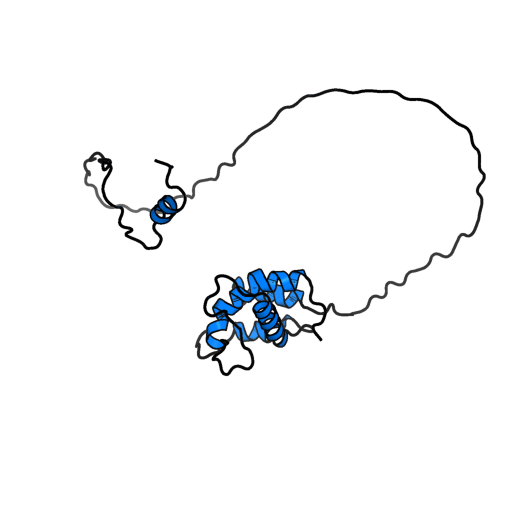 N . GLN A 1 100 ? 1.905 7.498 1.756 1.00 97.81 100 GLN A N 1
ATOM 772 C CA . GLN A 1 100 ? 0.650 7.099 1.106 1.00 97.81 100 GLN A CA 1
ATOM 773 C C . GLN A 1 100 ? 0.156 5.738 1.617 1.00 97.81 100 GLN A C 1
ATOM 775 O O . GLN A 1 100 ? -1.023 5.593 1.948 1.00 97.81 100 GLN A O 1
ATOM 780 N N . LEU A 1 101 ? 1.058 4.757 1.719 1.00 97.88 101 LEU A N 1
ATOM 781 C CA . LEU A 1 101 ? 0.745 3.432 2.252 1.00 97.88 101 LEU A CA 1
ATOM 782 C C . LEU A 1 101 ? 0.300 3.511 3.717 1.00 97.88 101 LEU A C 1
ATOM 784 O O . LEU A 1 101 ? -0.731 2.941 4.074 1.00 97.88 101 LEU A O 1
ATOM 788 N N . ARG A 1 102 ? 1.019 4.275 4.545 1.00 97.81 102 ARG A N 1
ATOM 789 C CA . ARG A 1 102 ? 0.661 4.527 5.944 1.00 97.81 102 ARG A CA 1
ATOM 790 C C . ARG A 1 102 ? -0.708 5.182 6.062 1.00 97.81 102 ARG A C 1
ATOM 792 O O . ARG A 1 102 ? -1.547 4.681 6.800 1.00 97.81 102 ARG A O 1
ATOM 799 N N . ALA A 1 103 ? -0.965 6.260 5.328 1.00 97.62 103 ALA A N 1
ATOM 800 C CA . ALA A 1 103 ? -2.253 6.947 5.370 1.00 97.62 103 ALA A CA 1
ATOM 801 C C . ALA A 1 103 ? -3.411 6.002 5.018 1.00 97.62 103 ALA A C 1
ATOM 803 O O . ALA A 1 103 ? -4.447 6.025 5.679 1.00 97.62 103 ALA A O 1
ATOM 804 N N . TRP A 1 104 ? -3.222 5.131 4.023 1.00 97.88 104 TRP A N 1
ATOM 805 C CA . TRP A 1 104 ? -4.211 4.113 3.676 1.00 97.88 104 TRP A CA 1
ATOM 806 C C . TRP A 1 104 ? -4.412 3.072 4.783 1.00 97.88 104 TRP A C 1
ATOM 808 O O . TRP A 1 104 ? -5.553 2.756 5.107 1.00 97.88 104 TRP A O 1
ATOM 818 N N . VAL A 1 105 ? -3.339 2.585 5.412 1.00 97.38 105 VAL A N 1
ATOM 819 C CA . VAL A 1 105 ? -3.432 1.661 6.557 1.00 97.38 105 VAL A CA 1
ATOM 820 C C . VAL A 1 105 ? -4.221 2.288 7.712 1.00 97.38 105 VAL A C 1
ATOM 822 O O . VAL A 1 105 ? -5.113 1.649 8.263 1.00 97.38 105 VAL A O 1
ATOM 825 N N . PHE A 1 106 ? -3.988 3.565 8.022 1.00 96.31 106 PHE A N 1
ATOM 826 C CA . PHE A 1 106 ? -4.728 4.275 9.071 1.00 96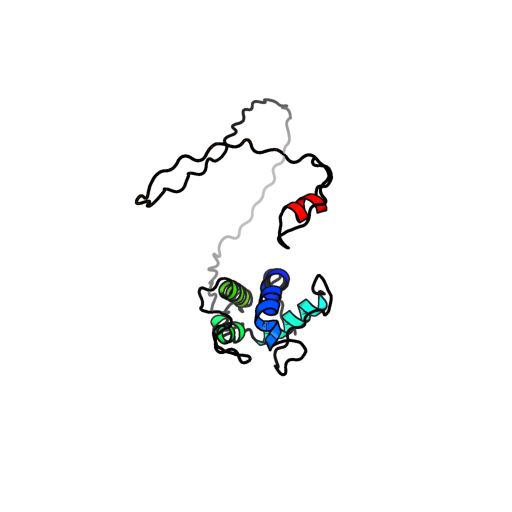.31 106 PHE A CA 1
ATOM 827 C C . PHE A 1 106 ? -6.211 4.502 8.729 1.00 96.31 106 PHE A C 1
ATOM 829 O O . PHE A 1 106 ? -7.039 4.543 9.634 1.00 96.31 106 PHE A O 1
ATOM 836 N N . GLN A 1 107 ? -6.591 4.574 7.447 1.00 95.06 107 GLN A N 1
ATOM 837 C CA . 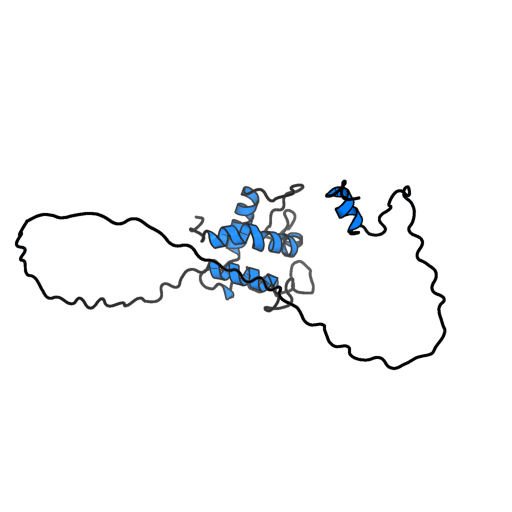GLN A 1 107 ? -8.010 4.606 7.049 1.00 95.06 107 GLN A CA 1
ATOM 838 C C . GLN A 1 107 ? -8.746 3.297 7.368 1.00 95.06 107 GLN A C 1
ATOM 840 O O . GLN A 1 107 ? -9.976 3.280 7.407 1.00 95.06 107 GLN A O 1
ATOM 845 N N . LEU A 1 108 ? -8.014 2.197 7.558 1.00 94.31 108 LEU A N 1
ATOM 846 C CA . LEU A 1 108 ? -8.573 0.880 7.856 1.00 94.31 108 LEU A CA 1
ATOM 847 C C . LEU A 1 108 ? -8.707 0.605 9.355 1.00 94.31 108 LEU A C 1
ATOM 849 O O . LEU A 1 108 ? -9.285 -0.429 9.710 1.00 94.31 108 LEU A O 1
ATOM 853 N N . ALA A 1 109 ? -8.191 1.497 10.202 1.00 91.38 109 ALA A N 1
ATOM 854 C CA . ALA A 1 109 ? -8.211 1.348 11.648 1.00 91.38 109 ALA A CA 1
ATOM 855 C C . ALA A 1 109 ? -9.638 1.119 12.166 1.00 91.38 109 ALA A C 1
ATOM 857 O O . ALA A 1 109 ? -10.596 1.761 11.716 1.00 91.38 109 ALA A O 1
ATOM 858 N N . THR A 1 110 ? -9.789 0.198 13.114 1.00 82.31 110 THR A N 1
ATOM 859 C CA . THR A 1 110 ? -11.028 0.079 13.877 1.00 82.31 110 THR A CA 1
ATOM 860 C C . THR A 1 110 ? -11.103 1.293 14.804 1.00 82.31 110 THR A C 1
ATOM 862 O O . THR A 1 110 ? -10.152 1.538 15.542 1.00 82.31 110 THR A O 1
ATOM 865 N N . PRO A 1 111 ? -12.184 2.095 14.790 1.00 69.75 111 PRO A N 1
ATOM 866 C CA . PRO A 1 111 ? -12.315 3.166 15.767 1.00 69.75 111 PRO A CA 1
ATOM 867 C C . PRO A 1 111 ? -12.355 2.544 17.167 1.00 69.75 111 PRO A C 1
ATOM 869 O O . PRO A 1 111 ? -13.275 1.781 17.474 1.00 69.75 111 PRO A O 1
ATOM 872 N N . SER A 1 112 ? -11.359 2.862 18.000 1.00 55.66 112 SER A N 1
ATOM 873 C CA . SER A 1 112 ? -11.301 2.412 19.389 1.00 55.66 112 SER A CA 1
ATOM 874 C C . SER A 1 112 ? -12.611 2.756 20.082 1.00 55.66 112 SER A C 1
ATOM 876 O O . SER A 1 112 ? -13.036 3.911 20.134 1.00 55.66 112 SER A O 1
ATOM 878 N N . ARG A 1 113 ? -13.275 1.737 20.623 1.00 55.25 113 ARG A N 1
ATOM 879 C CA . ARG A 1 113 ? -14.540 1.868 21.354 1.00 55.25 113 ARG A CA 1
ATOM 880 C C . ARG A 1 113 ? -14.311 2.397 22.778 1.00 55.25 113 ARG A C 1
ATOM 882 O O . ARG A 1 113 ? -14.987 1.969 23.711 1.00 55.25 113 ARG A O 1
ATOM 889 N N . GLU A 1 114 ? -13.347 3.293 22.961 1.00 53.16 114 GLU A N 1
ATOM 890 C CA . GLU A 1 114 ? -13.014 3.869 24.259 1.00 53.16 114 GLU A CA 1
ATOM 891 C C . GLU A 1 114 ? -14.029 4.963 24.619 1.00 53.16 114 GLU A C 1
ATOM 893 O O . GLU A 1 114 ? -13.996 6.091 24.138 1.00 53.16 114 GLU A O 1
ATOM 898 N N . THR A 1 115 ? -14.978 4.549 25.466 1.00 46.09 115 THR A N 1
ATOM 899 C CA . THR A 1 115 ? -15.762 5.336 26.434 1.00 46.09 115 THR A CA 1
ATOM 900 C C . THR A 1 115 ? -16.368 6.657 25.961 1.00 46.09 115 THR A C 1
ATOM 902 O O . THR A 1 115 ? -15.817 7.738 26.140 1.00 46.09 115 THR A O 1
ATOM 905 N N . ARG A 1 116 ? -17.636 6.581 25.544 1.00 51.25 116 ARG A N 1
ATOM 906 C CA . ARG A 1 116 ? -18.572 7.705 25.644 1.00 51.25 116 ARG A CA 1
ATOM 907 C C . ARG A 1 116 ? -19.385 7.591 26.943 1.00 51.25 116 ARG A C 1
ATOM 909 O O . ARG A 1 116 ? -20.374 6.862 26.937 1.00 51.25 116 ARG A O 1
ATOM 916 N N . PRO A 1 117 ? -19.091 8.353 28.012 1.00 48.56 117 PRO A N 1
ATOM 917 C CA . PRO A 1 117 ? -20.118 8.787 28.938 1.00 48.56 117 PRO A CA 1
ATOM 918 C C . PRO A 1 117 ? -20.536 10.201 28.525 1.00 48.56 117 PRO A C 1
ATOM 920 O O . PRO A 1 117 ? -20.039 11.194 29.041 1.00 48.56 117 PRO A O 1
ATOM 923 N N . VAL A 1 118 ? -21.463 10.307 27.571 1.00 48.88 118 VAL A N 1
ATOM 924 C CA . VAL A 1 118 ? -22.312 11.503 27.531 1.00 48.88 118 VAL A CA 1
ATOM 925 C C . VAL A 1 118 ? -23.505 11.140 28.388 1.00 48.88 118 VAL A C 1
ATOM 927 O O . VAL A 1 118 ? -24.457 10.523 27.912 1.00 48.88 118 VAL A O 1
ATOM 930 N N . ALA A 1 119 ? -23.402 11.461 29.676 1.00 54.09 119 ALA A N 1
ATOM 931 C CA . ALA A 1 119 ? -24.575 11.597 30.512 1.00 54.09 119 ALA A CA 1
ATOM 932 C C . ALA A 1 119 ? -25.445 12.678 29.861 1.00 54.09 119 ALA A C 1
ATOM 934 O O . ALA A 1 119 ? -25.119 13.864 29.902 1.00 54.09 119 ALA A O 1
ATOM 935 N N . PHE A 1 120 ? -26.522 12.264 29.197 1.00 48.56 120 PHE A N 1
ATOM 936 C CA . PHE A 1 120 ? -27.626 13.168 28.935 1.00 48.56 120 PHE A CA 1
ATOM 937 C C . PHE A 1 120 ? -28.242 13.472 30.297 1.00 48.56 120 PHE A C 1
ATOM 939 O O . PHE A 1 120 ? -28.978 12.660 30.850 1.00 48.56 120 PHE A O 1
ATOM 946 N N . ALA A 1 121 ? -27.884 14.620 30.868 1.00 50.69 121 ALA A N 1
ATOM 947 C CA . ALA A 1 121 ? -28.720 15.239 31.876 1.00 50.69 121 ALA A CA 1
ATOM 948 C C . ALA A 1 121 ? -30.035 15.596 31.178 1.00 50.69 121 ALA A C 1
ATOM 950 O O . ALA A 1 121 ? -30.077 16.507 30.351 1.00 50.69 121 ALA A O 1
ATOM 951 N N . SER A 1 122 ? -31.081 14.822 31.447 1.00 55.91 122 SER A N 1
ATOM 952 C CA . SER A 1 122 ? -32.449 15.187 31.106 1.00 55.91 122 SER A CA 1
ATOM 953 C C . SER A 1 122 ? -32.842 16.401 31.948 1.00 55.91 122 SER A C 1
ATOM 955 O O . SER A 1 122 ? -32.824 16.290 33.175 1.00 55.91 122 SER A O 1
ATOM 957 N N . PRO A 1 123 ? -33.240 17.541 31.364 1.00 54.47 123 PRO A N 1
ATOM 958 C CA . PRO A 1 123 ? -34.149 18.422 32.060 1.00 54.47 123 PRO A CA 1
ATOM 959 C C . PRO A 1 123 ? -35.557 17.845 31.894 1.00 54.47 123 PRO A C 1
ATOM 961 O O . PRO A 1 123 ? -36.203 17.998 30.858 1.00 54.47 123 PRO A O 1
ATOM 964 N N . ASP A 1 124 ? -36.015 17.155 32.936 1.00 50.00 124 ASP A N 1
ATOM 965 C CA . ASP A 1 124 ? -37.436 17.155 33.271 1.00 50.00 124 ASP A CA 1
ATOM 966 C C . ASP A 1 124 ? -37.918 18.607 33.445 1.00 50.00 124 ASP A C 1
ATOM 968 O O . ASP A 1 124 ? -37.131 19.499 33.773 1.00 50.00 124 ASP A O 1
ATOM 972 N N . THR A 1 125 ? -39.235 18.806 33.311 1.00 47.19 125 THR A N 1
ATOM 973 C CA . THR A 1 125 ? -40.022 20.066 33.346 1.00 47.19 125 THR A CA 1
ATOM 974 C C . THR A 1 125 ? -40.121 20.749 31.964 1.00 47.19 125 THR A C 1
ATOM 976 O O . THR A 1 125 ? -39.124 21.165 31.398 1.00 47.19 125 THR A O 1
ATOM 979 N N . ILE A 1 126 ? -41.278 20.932 31.312 1.00 46.88 126 ILE A N 1
ATOM 980 C CA . ILE A 1 126 ? -42.627 21.269 31.791 1.00 46.88 126 ILE A CA 1
ATOM 981 C C . ILE A 1 126 ? -43.676 20.615 30.871 1.00 46.88 126 ILE A C 1
ATOM 983 O O . ILE A 1 126 ? -43.670 20.783 29.652 1.00 46.88 126 ILE A O 1
ATOM 987 N N . LEU A 1 127 ? -44.642 19.942 31.490 1.00 47.38 127 LEU A N 1
ATOM 988 C CA . LEU A 1 127 ? -45.938 19.592 30.921 1.00 47.38 127 LEU A CA 1
ATOM 989 C C . LEU A 1 127 ? -46.850 20.829 31.029 1.00 47.38 127 LEU A C 1
ATOM 991 O O . LEU A 1 127 ? -47.139 21.243 32.148 1.00 47.38 127 LEU A O 1
ATOM 995 N N . SER A 1 128 ? -47.337 21.412 29.927 1.00 41.59 128 SER A N 1
ATOM 996 C CA . SER A 1 128 ? -48.737 21.880 29.850 1.00 41.59 128 SER A CA 1
ATOM 997 C C . SER A 1 128 ? -49.136 22.497 28.515 1.00 41.59 128 SER A C 1
ATOM 999 O O . SER A 1 128 ? -48.460 23.338 27.932 1.00 41.59 128 SER A O 1
ATOM 1001 N N . ARG A 1 129 ? -50.317 22.045 28.097 1.00 47.88 129 ARG A N 1
ATOM 1002 C CA . ARG A 1 129 ? -51.145 22.473 26.973 1.00 47.88 129 ARG A CA 1
ATOM 1003 C C . ARG A 1 129 ? -51.507 23.955 27.072 1.00 47.88 129 ARG A C 1
ATOM 1005 O O . ARG A 1 129 ? -51.821 24.427 28.159 1.00 47.88 129 ARG A O 1
ATOM 1012 N N . ASN A 1 130 ? -51.615 24.620 25.924 1.00 43.00 130 ASN A N 1
ATOM 1013 C CA . ASN A 1 130 ? -52.904 25.105 25.413 1.00 43.00 130 ASN A CA 1
ATOM 1014 C C . ASN A 1 130 ? -52.719 25.825 24.071 1.00 43.00 130 ASN A C 1
ATOM 1016 O O . ASN A 1 130 ? -52.084 26.871 23.985 1.00 43.00 130 ASN A O 1
ATOM 1020 N N . THR A 1 131 ? -53.335 25.276 23.029 1.00 48.78 131 THR A N 1
ATOM 1021 C CA . THR A 1 131 ? -53.794 26.029 21.860 1.00 48.78 131 THR A CA 1
ATOM 1022 C C . THR A 1 131 ? -55.049 26.818 22.238 1.00 48.78 131 THR A C 1
ATOM 1024 O O . THR A 1 131 ? -55.893 26.318 22.985 1.00 48.78 131 THR A O 1
ATOM 1027 N N . PRO A 1 132 ? -55.224 28.019 21.670 1.00 50.78 132 PRO A N 1
ATOM 1028 C CA . PRO A 1 132 ? -56.455 28.204 20.919 1.00 50.78 132 PRO A CA 1
ATOM 1029 C C . PRO A 1 132 ? -56.238 28.835 19.543 1.00 50.78 132 PRO A C 1
ATOM 1031 O O . PRO A 1 132 ? -55.323 29.607 19.274 1.00 50.78 132 PRO A O 1
ATOM 1034 N N . HIS A 1 133 ? -57.152 28.425 18.679 1.00 44.31 133 HIS A N 1
ATOM 1035 C CA . HIS A 1 133 ? -57.331 28.739 17.278 1.00 44.31 133 HIS A CA 1
ATOM 1036 C C . HIS A 1 133 ? -58.025 30.104 17.135 1.00 44.31 133 HIS A C 1
ATOM 1038 O O . HIS A 1 133 ? -59.116 30.268 17.674 1.00 44.31 133 HIS A O 1
ATOM 1044 N N . ILE A 1 134 ? -57.468 31.048 16.367 1.00 44.28 134 ILE A N 1
ATOM 1045 C CA . ILE A 1 134 ? -58.246 32.145 15.766 1.00 44.28 134 ILE A CA 1
ATOM 1046 C C . ILE A 1 134 ? -57.836 32.294 14.301 1.00 44.28 134 ILE A C 1
ATOM 1048 O O . ILE A 1 134 ? -56.670 32.476 13.965 1.00 44.28 134 ILE A O 1
ATOM 1052 N N . ALA A 1 135 ? -58.845 32.181 13.443 1.00 41.69 135 ALA A N 1
ATOM 1053 C CA . ALA A 1 135 ? -58.805 32.407 12.012 1.00 41.69 135 ALA A CA 1
ATOM 1054 C C . ALA A 1 135 ? -59.170 33.865 11.694 1.00 41.69 135 ALA A C 1
ATOM 1056 O O . ALA A 1 135 ? -60.098 34.382 12.308 1.00 41.69 135 ALA A O 1
ATOM 1057 N N . ALA A 1 136 ? -58.529 34.477 10.693 1.00 37.09 136 ALA A N 1
ATOM 1058 C CA . ALA A 1 136 ? -59.187 35.216 9.603 1.00 37.09 136 ALA A CA 1
ATOM 1059 C C . ALA A 1 136 ? -58.154 35.815 8.620 1.00 37.09 136 ALA A C 1
ATOM 1061 O O . ALA A 1 136 ? -57.037 36.149 8.987 1.00 37.09 136 ALA A O 1
ATOM 1062 N N . ARG A 1 137 ? -58.584 35.865 7.354 1.00 41.03 137 ARG A N 1
ATOM 1063 C CA . ARG A 1 137 ? -57.901 36.101 6.060 1.00 41.03 137 ARG A CA 1
ATOM 1064 C C . ARG A 1 137 ? -57.604 37.614 5.774 1.00 41.03 137 ARG A C 1
ATOM 1066 O O . ARG A 1 137 ? -57.730 38.408 6.694 1.00 41.03 137 ARG A O 1
ATOM 1073 N N . PRO A 1 138 ? -57.466 38.072 4.502 1.00 54.53 138 PRO A N 1
ATOM 1074 C CA . PRO A 1 138 ? -56.324 38.005 3.562 1.00 54.53 138 PRO A CA 1
ATOM 1075 C C . PRO A 1 138 ? -55.963 39.396 2.950 1.00 54.53 138 PRO A C 1
ATOM 1077 O O . PRO A 1 138 ? -56.764 40.315 3.047 1.00 54.53 138 PRO A O 1
ATOM 1080 N N . ALA A 1 139 ? -54.827 39.527 2.248 1.00 35.44 139 ALA A N 1
ATOM 1081 C CA . ALA A 1 139 ? -54.507 40.531 1.195 1.00 35.44 139 ALA A CA 1
ATOM 1082 C C . ALA A 1 139 ? -52.977 40.509 0.970 1.00 35.44 139 ALA A C 1
ATOM 1084 O O . ALA A 1 139 ? -52.253 40.231 1.917 1.00 35.44 139 ALA A O 1
ATOM 1085 N N . GLU A 1 140 ? -52.333 40.813 -0.153 1.00 32.44 140 GLU A N 1
ATOM 1086 C CA . GLU A 1 140 ? -52.632 41.022 -1.572 1.00 32.44 140 GLU A CA 1
ATOM 1087 C C . GLU A 1 140 ? -51.229 41.186 -2.225 1.00 32.44 140 GLU A C 1
ATOM 1089 O O . GLU A 1 140 ? -50.311 41.708 -1.592 1.00 32.44 140 GLU A O 1
ATOM 1094 N N . LEU A 1 141 ? -51.020 40.683 -3.447 1.00 43.81 141 LEU A N 1
ATOM 1095 C CA . LEU A 1 141 ? -49.850 40.976 -4.314 1.00 43.81 141 LEU A CA 1
ATOM 1096 C C . LEU A 1 141 ? -49.823 42.489 -4.654 1.00 43.81 141 LEU A C 1
ATOM 1098 O O . LEU A 1 141 ? -50.903 43.070 -4.593 1.00 43.81 141 LEU A O 1
ATOM 1102 N N . PRO A 1 142 ? -48.721 43.159 -5.092 1.00 46.66 142 PRO A N 1
ATOM 1103 C CA . PRO A 1 142 ? -47.826 42.712 -6.178 1.00 46.66 142 PRO A CA 1
ATOM 1104 C C . PRO A 1 142 ? -46.370 43.253 -6.100 1.00 46.66 142 PRO A C 1
ATOM 1106 O O . PRO A 1 142 ? -46.010 44.000 -5.199 1.00 46.66 142 PRO A O 1
ATOM 1109 N N . GLY A 1 143 ? -45.521 42.949 -7.092 1.00 33.00 143 GLY A N 1
ATOM 1110 C CA . GLY A 1 143 ? -44.315 43.761 -7.313 1.00 33.00 143 GLY A CA 1
ATOM 1111 C C . GLY A 1 143 ? -43.211 43.099 -8.123 1.00 33.00 143 GLY A C 1
ATOM 1112 O O . GLY A 1 143 ? -42.543 42.192 -7.654 1.00 33.00 143 GLY A O 1
ATOM 1113 N N . ARG A 1 144 ? -43.036 43.584 -9.346 1.00 37.12 144 ARG A N 1
ATOM 1114 C CA . ARG A 1 144 ? -42.125 43.138 -10.404 1.00 37.12 144 ARG A CA 1
ATOM 1115 C C . ARG A 1 144 ? -40.788 43.912 -10.319 1.00 37.12 144 ARG A C 1
ATOM 1117 O O . ARG A 1 144 ? -40.786 45.024 -9.808 1.00 37.12 144 ARG A O 1
ATOM 1124 N N . GLU A 1 145 ? -39.719 43.287 -10.831 1.00 38.78 145 GLU A N 1
ATOM 1125 C CA . GLU A 1 145 ? -38.343 43.737 -11.202 1.00 38.78 145 GLU A CA 1
ATOM 1126 C C . GLU A 1 145 ? -38.143 45.202 -11.700 1.00 38.78 145 GLU A C 1
ATOM 1128 O O . GLU A 1 145 ? -39.151 45.885 -11.878 1.00 38.78 145 GLU A O 1
ATOM 1133 N N . PRO A 1 146 ? -36.926 45.694 -12.101 1.00 53.06 146 PRO A N 1
ATOM 1134 C CA . PRO A 1 146 ? -35.546 45.120 -12.143 1.00 53.06 146 PRO A CA 1
ATOM 1135 C C . PRO A 1 146 ? -34.440 46.089 -11.621 1.00 53.06 146 PRO A C 1
ATOM 1137 O O . PRO A 1 146 ? -34.740 47.231 -11.292 1.00 53.06 146 PRO A O 1
ATOM 1140 N N . GLN A 1 147 ? -33.149 45.692 -11.647 1.00 41.47 147 GLN A N 1
ATOM 1141 C CA . GLN A 1 147 ? -32.053 46.530 -12.202 1.00 41.47 147 GLN A CA 1
ATOM 1142 C C . GLN A 1 147 ? -30.683 45.817 -12.289 1.00 41.47 147 GLN A C 1
ATOM 1144 O O . GLN A 1 147 ? -30.179 45.253 -11.322 1.00 41.47 147 GLN A O 1
ATOM 1149 N N . SER A 1 148 ? -30.085 45.898 -13.483 1.00 46.62 148 SER A N 1
ATOM 1150 C CA . SER A 1 148 ? -28.711 45.523 -13.852 1.00 46.62 148 SER A CA 1
ATOM 1151 C C . SER A 1 148 ? -27.666 46.547 -13.396 1.00 46.62 148 SER A C 1
ATOM 1153 O O . SER A 1 148 ? -27.941 47.739 -13.480 1.00 46.62 148 SER A O 1
ATOM 1155 N N . ALA A 1 149 ? -26.433 46.103 -13.107 1.00 36.25 149 ALA A N 1
ATOM 1156 C CA . ALA A 1 149 ? -25.178 46.760 -13.528 1.00 36.25 149 ALA A CA 1
ATOM 1157 C C . ALA A 1 149 ? -23.941 45.890 -13.193 1.00 36.25 149 ALA A C 1
ATOM 1159 O O . ALA A 1 149 ? -23.788 45.430 -12.066 1.00 36.25 149 ALA A O 1
ATOM 1160 N N . MET A 1 150 ? -23.056 45.677 -14.177 1.00 42.81 150 MET A N 1
ATOM 1161 C CA . MET A 1 150 ? -21.701 45.101 -14.013 1.00 42.81 150 MET A CA 1
ATOM 1162 C C . MET A 1 150 ? -20.692 46.186 -13.547 1.00 42.81 150 MET A C 1
ATOM 1164 O O . MET A 1 150 ? -21.092 47.351 -13.528 1.00 42.81 150 MET A O 1
ATOM 1168 N N . PRO A 1 151 ? -19.409 45.893 -13.199 1.00 47.06 151 PRO A N 1
ATOM 1169 C CA . PRO A 1 151 ? -18.369 45.512 -14.182 1.00 47.06 151 PRO A CA 1
ATOM 1170 C C . PRO A 1 151 ? -17.301 44.507 -13.681 1.00 47.06 151 PRO A C 1
ATOM 1172 O O . PRO A 1 151 ? -17.140 44.252 -12.491 1.00 47.06 151 PRO A O 1
ATOM 1175 N N . GLY A 1 152 ? -16.563 43.923 -14.632 1.00 39.69 152 GLY A N 1
ATOM 1176 C CA . GLY A 1 152 ? -15.505 42.938 -14.397 1.00 39.69 152 GLY A CA 1
ATOM 1177 C C . GLY A 1 152 ? -14.140 43.516 -14.012 1.00 39.69 152 GLY A C 1
ATOM 1178 O O . GLY A 1 152 ? -13.879 44.701 -14.194 1.00 39.69 152 GLY A O 1
ATOM 1179 N N . VAL A 1 153 ? -13.247 42.635 -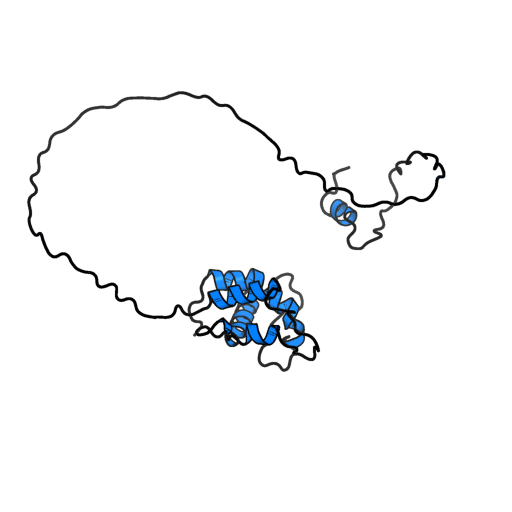13.545 1.00 43.78 153 VAL A N 1
ATOM 1180 C CA . VAL A 1 153 ? -11.802 42.887 -13.434 1.00 43.78 153 VAL A CA 1
ATOM 1181 C C . VAL A 1 153 ? -11.044 41.593 -13.746 1.00 43.78 153 VAL A C 1
ATOM 1183 O O . VAL A 1 153 ? -11.092 40.620 -12.998 1.00 43.78 153 VAL A O 1
ATOM 1186 N N . ASN A 1 154 ? -10.338 41.608 -14.876 1.00 42.94 154 ASN A N 1
ATOM 1187 C CA . ASN A 1 154 ? -9.259 40.685 -15.209 1.00 42.94 154 ASN A CA 1
ATOM 1188 C C . ASN A 1 154 ? -7.980 41.130 -14.487 1.00 42.94 154 ASN A C 1
ATOM 1190 O O . ASN A 1 154 ? -7.655 42.317 -14.495 1.00 42.94 154 ASN A O 1
ATOM 1194 N N . SER A 1 155 ? -7.196 40.191 -13.957 1.00 47.28 155 SER A N 1
ATOM 1195 C CA . SER A 1 155 ? -5.752 40.389 -13.763 1.00 47.28 155 SER A CA 1
ATOM 1196 C C . SER A 1 155 ? -5.004 39.048 -13.770 1.00 47.28 155 SER A C 1
ATOM 1198 O O . SER A 1 155 ? -5.373 38.145 -13.017 1.00 47.28 155 SER A O 1
ATOM 1200 N N . PRO A 1 156 ? -3.963 38.895 -14.611 1.00 49.34 156 PRO A N 1
ATOM 1201 C CA . PRO A 1 156 ? -3.097 37.724 -14.634 1.00 49.34 156 PRO A CA 1
ATOM 1202 C C . PRO A 1 156 ? -2.022 37.792 -13.540 1.00 49.34 156 PRO A C 1
ATOM 1204 O O . PRO A 1 156 ? -1.505 38.853 -13.193 1.00 49.34 156 PRO A O 1
ATOM 1207 N N . ARG A 1 157 ? -1.675 36.619 -13.009 1.00 41.34 157 ARG A N 1
ATOM 1208 C CA . ARG A 1 157 ? -0.670 36.415 -11.963 1.00 41.34 157 ARG A CA 1
ATOM 1209 C C . ARG A 1 157 ? 0.729 36.342 -12.582 1.00 41.34 157 ARG A C 1
ATOM 1211 O O . ARG A 1 157 ? 1.065 35.357 -13.233 1.00 41.34 157 ARG A O 1
ATOM 1218 N N . THR A 1 158 ? 1.541 37.366 -12.348 1.00 37.09 158 THR A N 1
ATOM 1219 C CA . THR A 1 158 ? 2.977 37.400 -12.664 1.00 37.09 158 THR A CA 1
ATOM 1220 C C . THR A 1 158 ? 3.752 36.562 -11.641 1.00 37.09 158 THR A C 1
ATOM 1222 O O . THR A 1 158 ? 3.558 36.724 -10.436 1.00 37.09 158 THR A O 1
ATOM 1225 N N . LEU A 1 159 ? 4.627 35.664 -12.102 1.00 53.81 159 LEU A N 1
ATOM 1226 C CA . LEU A 1 159 ? 5.610 34.960 -11.268 1.00 53.81 159 LEU A CA 1
ATOM 1227 C C . LEU A 1 159 ? 6.988 35.644 -11.398 1.00 53.81 159 LEU A C 1
A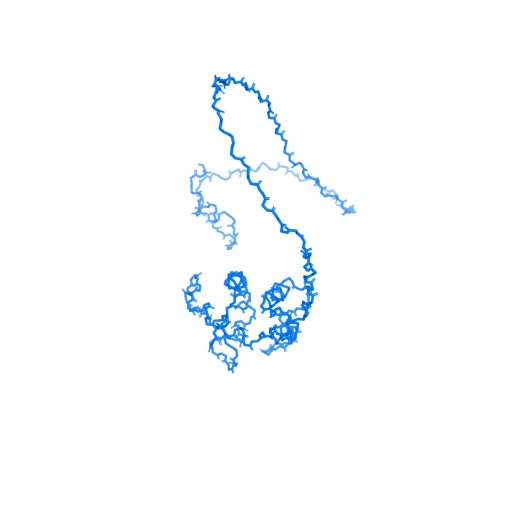TOM 1229 O O . LEU A 1 159 ? 7.311 36.130 -12.484 1.00 53.81 159 LEU A O 1
ATOM 1233 N N . PRO A 1 160 ? 7.792 35.699 -10.320 1.00 57.88 160 PRO A N 1
ATOM 1234 C CA . PRO A 1 160 ? 9.102 36.353 -10.308 1.00 57.88 160 PRO A CA 1
ATOM 1235 C C . PRO A 1 160 ? 10.215 35.479 -10.928 1.00 57.88 160 PRO A C 1
ATOM 1237 O O . PRO A 1 160 ? 10.099 34.251 -10.923 1.00 57.88 160 PRO A O 1
ATOM 1240 N N . PRO A 1 161 ? 11.317 36.080 -11.419 1.00 59.62 161 PRO A N 1
ATOM 1241 C CA . PRO A 1 161 ? 12.495 35.341 -11.872 1.00 59.62 161 PRO A CA 1
ATOM 1242 C C . PRO A 1 161 ? 13.379 34.892 -10.689 1.00 59.62 161 PRO A C 1
ATOM 1244 O O . PRO A 1 161 ? 13.482 35.624 -9.701 1.00 59.62 161 PRO A O 1
ATOM 1247 N N . PRO A 1 162 ? 14.064 33.736 -10.774 1.00 56.25 162 PRO A N 1
ATOM 1248 C CA . PRO A 1 162 ? 15.095 33.369 -9.813 1.00 56.25 162 PRO A CA 1
ATOM 1249 C C . PRO A 1 162 ? 16.415 34.106 -10.079 1.00 56.25 162 PRO A C 1
ATOM 1251 O O . PRO A 1 162 ? 16.869 34.273 -11.212 1.00 56.25 162 PRO A O 1
ATOM 1254 N N . THR A 1 163 ? 17.017 34.534 -8.977 1.00 40.41 163 THR A N 1
ATOM 1255 C CA . THR A 1 163 ? 18.267 35.274 -8.840 1.00 40.41 163 THR A CA 1
ATOM 1256 C C . THR A 1 163 ? 19.476 34.452 -9.295 1.00 40.41 163 THR A C 1
ATOM 1258 O O . THR A 1 163 ? 19.635 33.290 -8.930 1.00 40.41 163 THR A O 1
ATOM 1261 N N . SER A 1 164 ? 20.344 35.100 -10.072 1.00 40.97 164 SER A N 1
ATOM 1262 C CA . SER A 1 164 ? 21.639 34.605 -10.542 1.00 40.97 164 SER A CA 1
ATOM 1263 C C . SER A 1 164 ? 22.670 34.572 -9.407 1.00 40.97 164 SER A C 1
ATOM 1265 O O . SER A 1 164 ? 22.823 35.559 -8.686 1.00 40.97 164 SER A O 1
ATOM 1267 N N . VAL A 1 165 ? 23.404 33.464 -9.276 1.00 40.94 165 VAL A N 1
ATOM 1268 C CA . VAL A 1 165 ? 24.605 33.362 -8.437 1.00 40.94 165 VAL A CA 1
ATOM 1269 C C . VAL A 1 165 ? 25.757 32.830 -9.290 1.00 40.94 165 VAL A C 1
ATOM 1271 O O . VAL A 1 165 ? 25.715 31.696 -9.752 1.00 40.94 165 VAL A O 1
ATOM 1274 N N . GLY A 1 166 ? 26.797 33.658 -9.426 1.00 35.22 166 GLY A N 1
ATOM 1275 C CA . GLY A 1 166 ? 28.191 33.228 -9.561 1.00 35.22 166 GLY A CA 1
ATOM 1276 C C . GLY A 1 166 ? 28.711 32.926 -10.968 1.00 35.22 166 GLY A C 1
ATOM 1277 O O . GLY A 1 166 ? 28.657 31.790 -11.422 1.00 35.22 166 GLY A O 1
ATOM 1278 N N . ALA A 1 167 ? 29.367 33.909 -11.592 1.00 34.84 167 ALA A N 1
ATOM 1279 C CA . ALA A 1 167 ? 30.371 33.665 -12.627 1.00 34.84 167 ALA A CA 1
ATOM 1280 C C . ALA A 1 167 ? 31.642 34.470 -12.315 1.00 34.84 167 ALA A C 1
ATOM 1282 O O . ALA A 1 167 ? 31.591 35.691 -12.167 1.00 34.84 167 ALA A O 1
ATOM 1283 N N . ALA A 1 168 ? 32.773 33.769 -12.229 1.00 38.44 168 ALA A N 1
ATOM 1284 C CA . ALA A 1 168 ? 34.111 34.330 -12.393 1.00 38.44 168 ALA A CA 1
ATOM 1285 C C . ALA A 1 168 ? 34.612 34.017 -13.824 1.00 38.44 168 ALA A C 1
ATOM 1287 O O . ALA A 1 168 ? 34.091 33.095 -14.456 1.00 38.44 168 ALA A O 1
ATOM 1288 N N . PRO A 1 169 ? 35.565 34.795 -14.369 1.00 55.03 169 PRO A N 1
ATOM 1289 C CA . PRO A 1 169 ? 35.600 35.115 -15.794 1.00 55.03 169 PRO A CA 1
ATOM 1290 C C . PRO A 1 169 ? 36.694 34.364 -16.552 1.00 55.03 169 PRO A C 1
ATOM 1292 O O . PRO A 1 169 ? 37.792 34.211 -16.029 1.00 55.03 169 PRO A O 1
ATOM 1295 N N . LEU A 1 170 ? 36.447 34.015 -17.819 1.00 36.94 170 LEU A N 1
ATOM 1296 C CA . LEU A 1 170 ? 37.500 33.692 -18.786 1.00 36.94 170 LEU A CA 1
ATOM 1297 C C . LEU A 1 170 ? 37.105 34.135 -20.211 1.00 36.94 170 LEU A C 1
ATOM 1299 O O . LEU A 1 170 ? 36.191 33.591 -20.818 1.00 36.94 170 LEU A O 1
ATOM 1303 N N . THR A 1 171 ? 37.842 35.149 -20.677 1.00 34.50 171 THR A N 1
ATOM 1304 C CA . THR A 1 171 ? 38.435 35.325 -22.019 1.00 34.50 171 THR A CA 1
ATOM 1305 C C . THR A 1 171 ? 37.567 35.388 -23.291 1.00 34.50 171 THR A C 1
ATOM 1307 O O . THR A 1 171 ? 36.721 34.555 -23.585 1.00 34.50 171 THR A O 1
ATOM 1310 N N . ALA A 1 172 ? 37.874 36.412 -24.093 1.00 39.12 172 ALA A N 1
ATOM 1311 C CA . ALA A 1 172 ? 37.196 36.860 -25.304 1.00 39.12 172 ALA A CA 1
ATOM 1312 C C . ALA A 1 172 ? 37.535 36.071 -26.587 1.00 39.12 172 ALA A C 1
ATOM 1314 O O . ALA A 1 172 ? 38.693 35.729 -26.811 1.00 39.12 172 ALA A O 1
ATOM 1315 N N . ALA A 1 173 ? 36.542 35.934 -27.479 1.00 42.69 173 ALA A N 1
ATOM 1316 C CA . ALA A 1 173 ? 36.671 35.967 -28.947 1.00 42.69 173 ALA A CA 1
ATOM 1317 C C . ALA A 1 173 ? 35.274 36.189 -29.590 1.00 42.69 173 ALA A C 1
ATOM 1319 O O . ALA A 1 173 ? 34.289 35.677 -29.054 1.00 42.69 173 ALA A O 1
ATOM 1320 N N . PRO A 1 174 ? 35.132 36.939 -30.706 1.00 42.94 174 PRO A N 1
ATOM 1321 C CA . PRO A 1 174 ? 33.824 37.245 -31.286 1.00 42.94 174 PRO A CA 1
ATOM 1322 C C . PRO A 1 174 ? 33.361 36.132 -32.240 1.00 42.94 174 PRO A C 1
ATOM 1324 O O . PRO A 1 174 ? 34.031 35.831 -33.227 1.00 42.94 174 PRO A O 1
ATOM 1327 N N . ALA A 1 175 ? 32.193 35.543 -31.975 1.00 39.53 175 ALA A N 1
ATOM 1328 C CA . ALA A 1 175 ? 31.514 34.657 -32.917 1.00 39.53 175 ALA A CA 1
ATOM 1329 C C . ALA A 1 175 ? 30.585 35.474 -33.827 1.00 39.53 175 ALA A C 1
ATOM 1331 O O . ALA A 1 175 ? 29.691 36.190 -33.375 1.00 39.53 175 ALA A O 1
ATOM 1332 N N . THR A 1 176 ? 30.825 35.358 -35.126 1.00 38.25 176 THR A N 1
ATOM 1333 C CA . THR A 1 176 ? 30.009 35.870 -36.222 1.00 38.25 176 THR A CA 1
ATOM 1334 C C . THR A 1 176 ? 28.590 35.294 -36.172 1.00 38.25 176 THR A C 1
ATOM 1336 O O . THR A 1 176 ? 28.386 34.080 -36.187 1.00 38.25 176 THR A O 1
ATOM 1339 N N . LEU A 1 177 ? 27.587 36.175 -36.145 1.00 42.50 177 LEU A N 1
ATOM 1340 C CA . LEU A 1 177 ? 26.177 35.814 -36.290 1.00 42.50 177 LEU A CA 1
ATOM 1341 C C . LEU A 1 177 ? 25.932 35.300 -37.714 1.00 42.50 177 LEU A C 1
ATOM 1343 O O . LEU A 1 177 ? 25.839 36.079 -38.660 1.00 42.50 177 LEU A O 1
ATOM 1347 N N . SER A 1 178 ? 25.825 33.982 -37.869 1.00 44.75 178 SER A N 1
ATOM 1348 C CA . SER A 1 178 ? 25.248 33.387 -39.076 1.00 44.75 178 SER A CA 1
ATOM 1349 C C . SER A 1 178 ? 23.719 33.380 -38.954 1.00 44.75 178 SER A C 1
ATOM 1351 O O . SER A 1 178 ? 23.205 32.992 -37.902 1.00 44.75 178 SER A O 1
ATOM 1353 N N . PRO A 1 179 ? 22.965 33.778 -39.994 1.00 44.44 179 PRO A N 1
ATOM 1354 C CA . PRO A 1 179 ? 21.511 33.704 -39.967 1.00 44.44 179 PRO A CA 1
ATOM 1355 C C . PRO A 1 179 ? 21.064 32.237 -39.949 1.00 44.44 179 PRO A C 1
ATOM 1357 O O . PRO A 1 179 ? 21.473 31.434 -40.791 1.00 44.44 179 PRO A O 1
ATOM 1360 N N . VAL A 1 180 ? 20.211 31.887 -38.982 1.00 41.81 180 VAL A N 1
ATOM 1361 C CA . VAL A 1 180 ? 19.560 30.574 -38.899 1.00 41.81 180 VAL A CA 1
ATOM 1362 C C . VAL A 1 180 ? 18.690 30.391 -40.140 1.00 41.81 180 VAL A C 1
ATOM 1364 O O . VAL A 1 180 ? 17.645 31.017 -40.304 1.00 41.81 180 VAL A O 1
ATOM 1367 N N . LYS A 1 181 ? 19.153 29.528 -41.041 1.00 44.03 181 LYS A N 1
ATOM 1368 C CA . LYS A 1 181 ? 18.424 29.086 -42.226 1.00 44.03 181 LYS A CA 1
ATOM 1369 C C . LYS A 1 181 ? 17.296 28.159 -41.770 1.00 44.03 181 LYS A C 1
ATOM 1371 O O . LYS A 1 181 ? 17.569 27.048 -41.325 1.00 44.03 181 LYS A O 1
ATOM 1376 N N . LEU A 1 182 ? 16.042 28.604 -41.880 1.00 47.59 182 LEU A N 1
ATOM 1377 C CA . LEU A 1 182 ? 14.879 27.721 -41.742 1.00 47.59 182 LEU A CA 1
ATOM 1378 C C . LEU A 1 182 ? 14.994 26.592 -42.784 1.00 47.59 182 LEU A C 1
ATOM 1380 O O . LEU A 1 182 ? 15.090 26.890 -43.981 1.00 47.59 182 LEU A O 1
ATOM 1384 N N . PRO A 1 183 ? 14.995 25.307 -42.388 1.00 43.97 183 PRO A N 1
ATOM 1385 C CA . PRO A 1 183 ? 14.951 24.232 -43.357 1.00 43.97 183 PRO A CA 1
ATOM 1386 C C . PRO A 1 183 ? 13.546 24.139 -43.954 1.00 43.97 183 PRO A C 1
ATOM 1388 O O . PRO A 1 183 ? 12.549 23.914 -43.270 1.00 43.97 183 PRO A O 1
ATOM 1391 N N . SER A 1 184 ? 13.525 24.326 -45.269 1.00 50.97 184 SER A N 1
ATOM 1392 C CA . SER A 1 184 ? 12.403 24.083 -46.163 1.00 50.97 184 SER A CA 1
ATOM 1393 C C . SER A 1 184 ? 11.845 22.665 -45.990 1.00 50.97 184 SER A C 1
ATOM 1395 O O . SER A 1 184 ? 12.578 21.713 -45.711 1.00 50.97 184 SER A O 1
ATOM 1397 N N . ALA A 1 185 ? 10.532 22.543 -46.161 1.00 57.09 185 ALA A N 1
ATOM 1398 C CA . ALA A 1 185 ? 9.774 21.306 -46.056 1.00 57.09 185 ALA A CA 1
ATOM 1399 C C . ALA A 1 185 ? 10.350 20.173 -46.936 1.00 57.09 185 ALA A C 1
ATOM 1401 O O . ALA A 1 185 ? 10.766 20.423 -48.066 1.00 57.09 185 ALA A O 1
ATOM 1402 N N . LYS A 1 186 ? 10.252 18.929 -46.426 1.00 56.78 186 LYS A N 1
ATOM 1403 C CA . LYS A 1 186 ? 10.550 17.607 -47.049 1.00 56.78 186 LYS A CA 1
ATOM 1404 C C . LYS A 1 186 ? 11.808 16.854 -46.578 1.00 56.78 186 LYS A C 1
ATOM 1406 O O . LYS A 1 186 ? 12.444 16.169 -47.370 1.00 56.78 186 LYS A O 1
ATOM 1411 N N . GLN A 1 187 ? 12.124 16.864 -45.285 1.00 56.25 187 GLN A N 1
ATOM 1412 C CA . GLN A 1 187 ? 12.952 15.799 -44.693 1.00 56.25 187 GLN A CA 1
ATOM 1413 C C . GLN A 1 187 ? 12.062 14.907 -43.811 1.00 56.25 187 GLN A C 1
ATOM 1415 O O . GLN A 1 187 ? 11.288 15.449 -43.014 1.00 56.25 187 GLN A O 1
ATOM 1420 N N . PRO A 1 188 ? 12.104 13.566 -43.951 1.00 67.25 188 PRO A N 1
ATOM 1421 C CA . PRO A 1 188 ? 11.396 12.684 -43.034 1.00 67.25 188 PRO A CA 1
ATOM 1422 C C . PRO A 1 188 ? 12.003 12.842 -41.637 1.00 67.25 188 PRO A C 1
ATOM 1424 O O . PRO A 1 188 ? 13.193 12.620 -41.430 1.00 67.25 188 PRO A O 1
ATOM 1427 N N . TYR A 1 189 ? 11.178 13.269 -40.683 1.00 75.25 189 TYR A N 1
ATOM 1428 C CA . TYR A 1 189 ? 11.589 13.451 -39.295 1.00 75.25 189 TYR A CA 1
ATOM 1429 C C . TYR A 1 189 ? 12.013 12.103 -38.686 1.00 75.25 189 TYR A C 1
ATOM 1431 O O . TYR A 1 189 ? 11.201 11.178 -38.611 1.00 75.25 189 TYR A O 1
ATOM 1439 N N . GLN A 1 190 ? 13.278 12.007 -38.264 1.00 79.69 190 GLN A N 1
ATOM 1440 C CA . GLN A 1 190 ? 13.810 10.896 -37.474 1.00 79.69 190 GLN A CA 1
ATOM 1441 C C . GLN A 1 190 ? 13.960 11.344 -36.017 1.00 79.69 190 GLN A C 1
ATOM 1443 O O . GLN A 1 190 ? 14.743 12.264 -35.756 1.00 79.69 190 GLN A O 1
ATOM 1448 N N . PRO A 1 191 ? 13.247 10.713 -35.069 1.00 79.12 191 PRO A N 1
ATOM 1449 C CA . PRO A 1 191 ? 13.410 11.037 -33.664 1.00 79.12 191 PRO A CA 1
ATOM 1450 C C . PRO A 1 191 ? 14.800 10.626 -33.185 1.00 79.12 191 PRO A C 1
ATOM 1452 O O . PRO A 1 191 ? 15.219 9.484 -33.376 1.00 79.12 191 PRO A O 1
ATOM 1455 N N . ARG A 1 192 ? 15.515 11.564 -32.562 1.00 79.44 192 ARG A N 1
ATOM 1456 C CA . ARG A 1 192 ? 16.809 11.287 -31.917 1.00 79.44 192 ARG A CA 1
ATOM 1457 C C . ARG A 1 192 ? 16.638 10.686 -30.519 1.00 79.44 192 ARG A C 1
ATOM 1459 O O . ARG A 1 192 ? 17.563 10.053 -30.025 1.00 79.44 192 ARG A O 1
ATOM 1466 N N . ASP A 1 193 ? 15.463 10.870 -29.921 1.00 83.94 193 ASP A N 1
ATOM 1467 C CA . ASP A 1 193 ? 15.105 10.443 -28.569 1.00 83.94 193 ASP A CA 1
ATOM 1468 C C . ASP A 1 193 ? 13.719 9.757 -28.589 1.00 83.94 193 ASP A C 1
ATOM 1470 O O . ASP A 1 193 ? 12.793 10.293 -29.210 1.00 83.94 193 ASP A O 1
ATOM 1474 N N . PRO A 1 194 ? 13.539 8.590 -27.934 1.00 80.94 194 PRO A N 1
ATOM 1475 C CA . PRO A 1 194 ? 12.231 7.949 -27.758 1.00 80.94 194 PRO A CA 1
ATOM 1476 C C . PRO A 1 194 ? 11.144 8.834 -27.122 1.00 80.94 194 PRO A C 1
ATOM 1478 O O . PRO A 1 194 ? 9.958 8.542 -27.298 1.00 80.94 194 PRO A O 1
ATOM 1481 N N . PHE A 1 195 ? 11.525 9.889 -26.396 1.00 81.81 195 PHE A N 1
ATOM 1482 C CA . PHE A 1 195 ? 10.627 10.830 -25.719 1.00 81.81 195 PHE A CA 1
ATOM 1483 C C . PHE A 1 195 ? 10.618 12.229 -26.351 1.00 81.81 195 PHE A C 1
ATOM 1485 O O . PHE A 1 195 ? 10.198 13.191 -25.707 1.00 81.81 195 PHE A O 1
ATOM 1492 N N . ASP A 1 196 ? 11.052 12.360 -27.607 1.00 86.06 196 ASP A N 1
ATOM 1493 C CA . ASP A 1 196 ? 11.035 13.643 -28.308 1.00 86.06 196 ASP A CA 1
ATOM 1494 C C . ASP A 1 196 ? 9.587 14.182 -28.429 1.00 86.06 196 ASP A C 1
ATOM 1496 O O . ASP A 1 196 ? 8.708 13.491 -28.969 1.00 86.06 196 ASP A O 1
ATOM 1500 N N . PRO A 1 197 ? 9.300 15.405 -27.933 1.00 83.69 197 PRO A N 1
ATOM 1501 C CA . PRO A 1 197 ? 7.956 15.982 -27.949 1.00 83.69 197 PRO A CA 1
ATOM 1502 C C . PRO A 1 197 ? 7.377 16.119 -29.361 1.00 83.69 197 PRO A C 1
ATOM 1504 O O . PRO A 1 197 ? 6.155 16.094 -29.528 1.00 83.69 197 PRO A O 1
ATOM 1507 N N . GLU A 1 198 ? 8.216 16.193 -30.396 1.00 81.88 198 GLU A N 1
ATOM 1508 C CA . GLU A 1 198 ? 7.742 16.274 -31.777 1.00 81.88 198 GLU A CA 1
ATOM 1509 C C . GLU A 1 198 ? 7.063 14.965 -32.233 1.00 81.88 198 GLU A C 1
ATOM 1511 O O . GLU A 1 198 ? 6.131 15.002 -33.042 1.00 81.88 198 GLU A O 1
ATOM 1516 N N . ILE A 1 199 ? 7.423 13.805 -31.658 1.00 83.56 199 ILE A N 1
ATOM 1517 C CA . ILE A 1 199 ? 6.694 12.538 -31.873 1.00 83.56 199 ILE A CA 1
ATOM 1518 C C . ILE A 1 199 ? 5.251 12.669 -31.378 1.00 83.56 199 ILE A C 1
ATOM 1520 O O . ILE A 1 199 ? 4.312 12.241 -32.055 1.00 83.56 199 ILE A O 1
ATOM 1524 N N . PHE A 1 200 ? 5.072 13.253 -30.192 1.00 83.38 200 PHE A N 1
ATOM 1525 C CA . PHE A 1 200 ? 3.761 13.457 -29.588 1.00 83.38 200 PHE A CA 1
ATOM 1526 C C . PHE A 1 200 ? 2.941 14.467 -30.398 1.00 83.38 200 PHE A C 1
ATOM 1528 O O . PHE A 1 200 ? 1.820 14.157 -30.806 1.00 83.38 200 PHE A O 1
ATOM 1535 N N . ASN A 1 201 ? 3.528 15.620 -30.726 1.00 85.69 201 ASN A N 1
ATOM 1536 C CA . ASN A 1 201 ? 2.859 16.668 -31.497 1.00 85.69 201 ASN A CA 1
ATOM 1537 C C . ASN A 1 201 ? 2.359 16.146 -32.850 1.00 85.69 201 ASN A C 1
ATOM 1539 O O . ASN A 1 201 ? 1.200 16.350 -33.199 1.00 85.69 201 ASN A O 1
ATOM 1543 N N . ARG A 1 202 ? 3.176 15.368 -33.573 1.00 82.06 202 ARG A N 1
ATOM 1544 C CA . ARG A 1 202 ? 2.780 14.794 -34.872 1.00 82.06 202 ARG A CA 1
ATOM 1545 C C . ARG A 1 202 ? 1.733 13.686 -34.766 1.00 82.06 202 ARG A C 1
ATOM 1547 O O . ARG A 1 202 ? 1.011 13.449 -35.731 1.00 82.06 202 ARG A O 1
ATOM 1554 N N . ARG A 1 203 ? 1.657 12.983 -33.632 1.00 81.75 203 ARG A N 1
ATOM 1555 C CA . ARG A 1 203 ? 0.711 11.874 -33.429 1.00 81.75 203 ARG A CA 1
ATOM 1556 C C . ARG A 1 203 ? -0.672 12.343 -32.981 1.00 81.75 203 ARG A C 1
ATOM 1558 O O . ARG A 1 203 ? -1.650 11.670 -33.294 1.00 81.75 203 ARG A O 1
ATOM 1565 N N . PHE A 1 204 ? -0.747 13.456 -32.254 1.00 84.50 204 PHE A N 1
ATOM 1566 C CA . PHE A 1 204 ? -1.993 13.945 -31.657 1.00 84.50 204 PHE A CA 1
ATOM 1567 C C . PHE A 1 204 ? -2.500 15.265 -32.259 1.00 84.50 204 PHE A C 1
ATOM 1569 O O . PHE A 1 204 ? -3.676 15.571 -32.089 1.00 84.50 204 PHE A O 1
ATOM 1576 N N . PHE A 1 205 ? -1.665 16.007 -33.000 1.00 82.06 205 PHE A N 1
ATOM 1577 C CA . PHE A 1 205 ? -2.017 17.297 -33.612 1.00 82.06 205 PHE A CA 1
ATOM 1578 C C . PHE A 1 205 ? -1.480 17.422 -35.059 1.00 82.06 205 PHE A C 1
ATOM 1580 O O . PHE A 1 205 ? -0.559 18.199 -35.315 1.00 82.06 205 PHE A O 1
ATOM 1587 N N . PRO A 1 206 ? -2.010 16.647 -36.026 1.00 69.50 206 PRO A N 1
ATOM 1588 C CA . PRO A 1 206 ? -1.474 16.603 -37.391 1.00 69.50 206 PRO A CA 1
ATOM 1589 C C . PRO A 1 206 ? -1.702 17.881 -38.224 1.00 69.50 206 PRO A C 1
ATOM 1591 O O . PRO A 1 206 ? -0.934 18.113 -39.155 1.00 69.50 206 PRO A O 1
ATOM 1594 N N . ASP A 1 207 ? -2.683 18.721 -37.872 1.00 69.44 207 ASP A N 1
ATOM 1595 C CA . ASP A 1 207 ? -3.134 19.863 -38.695 1.00 69.44 207 ASP A CA 1
ATOM 1596 C C . ASP A 1 207 ? -2.644 21.244 -38.204 1.00 69.44 207 ASP A C 1
ATOM 1598 O O . ASP A 1 207 ? -3.159 22.280 -38.614 1.00 69.44 207 ASP A O 1
ATOM 1602 N N . SER A 1 208 ? -1.644 21.292 -37.321 1.00 61.00 208 SER A N 1
ATOM 1603 C CA . SER A 1 208 ? -1.168 22.543 -36.697 1.00 61.00 208 SER A CA 1
ATOM 1604 C C . SER A 1 208 ? -0.014 23.237 -37.445 1.00 61.00 208 SER A C 1
ATOM 1606 O O . SER A 1 208 ? 0.821 23.876 -36.801 1.00 61.00 208 SER A O 1
ATOM 1608 N N . ARG A 1 209 ? 0.099 23.088 -38.771 1.00 53.00 209 ARG A N 1
ATOM 1609 C CA . ARG A 1 209 ? 1.185 23.690 -39.570 1.00 53.00 209 ARG A CA 1
ATOM 1610 C C . ARG A 1 209 ? 0.682 24.533 -40.728 1.00 53.00 209 ARG A C 1
ATOM 1612 O O . ARG A 1 209 ? -0.236 24.066 -41.430 1.00 53.00 209 ARG A O 1
#

Foldseek 3Di:
DPPDAPPVLLVCLQPAVLVLCCVQVCVQQDPPHPDPQHQYDDPDDPGDDPVSSVVNVVSVVVQADQQCRVPRNNLVQQQDDDSPGPGHSAVDCVGPSSVSVSVSSPSSHDPPPPDDPPPPPDPDDDDDDDDDDDDDDDDDDDDDDDDDDDDDDDDDDDDDDDDDDDDDDDDDDDDDDDDPDDDDDDDPDDDPDPPPVVVVCCVPPVPPD

pLDDT: mean 73.18, std 22.82, range [32.44, 97.88]

Radius of gyration: 33.39 Å; chains: 1; bounding box: 98×66×80 Å

Sequence (209 aa):
VVQQLPVVAVSSFATTIQPLMLNHCGTCHGPTSNSSFRLLRPAWAKSLPQRLTQRNLHTTLSLVDRESPEASPLLSIGLKPHGGAELPIFENTDHYQWQQLRAWVFQLATPSRETRPVAFASPDTILSRNTPHIAARPAELPGREPQSAMPGVNSPRTLPPPTSVGAAPLTAAPATLSPVKLPSAKQPYQPRDPFDPEIFNRRFFPDSR